Protein AF-A0A7S1PLW6-F1 (afdb_monomer_lite)

Sequence (209 aa):
DLAGDGAEATTEDPHEDSCMLGSAEATEVCLPEDAEERRARLRQAFVGKLAYYRTIGRTRGRQWSQVVIAQEPVGANVAGGELDPEELEAKPNGPRRHALRVAGVMQNRWRCEVHSWRGYCLVVCRAPPEETLDPEGEFKNTQAVRFPDFDKFDNVLEHTEPEFVEVPIMHLLPEKWHSDYERSCGRGEKGDQVRMNWSGAYAVDIPKV

Secondary structure (DSSP, 8-state):
-------------TTS-S-SS-HHHHHHHH--SSHHHHHHHHHHHHHHHHHHHHHTT--SS--GGGEEEEEEEE-SSSTTPPPPHHHHHH-TTS-EEEEEEETTEE-TT-EEEEEEETTEEEEEEE--TTT---TT-HHHHHHHHHS--HHHHHHHHSSPPPPEEEEEGGGGS-GGGHHHHHHHHTTSSS--EEEEE------------

Structure (mmCIF, N/CA/C/O backbone):
data_AF-A0A7S1PLW6-F1
#
_entry.id   AF-A0A7S1PLW6-F1
#
loop_
_atom_site.group_PDB
_atom_site.id
_atom_site.type_symbol
_atom_site.label_atom_id
_atom_site.label_alt_id
_atom_site.label_comp_id
_atom_site.label_asym_id
_atom_site.label_entity_id
_atom_site.label_seq_id
_atom_site.pdbx_PDB_ins_code
_atom_site.Cartn_x
_atom_site.Cartn_y
_atom_site.Cartn_z
_atom_site.occupancy
_atom_site.B_iso_or_equiv
_atom_site.auth_seq_id
_atom_site.auth_comp_id
_atom_site.auth_asym_id
_atom_site.auth_atom_id
_atom_site.pdbx_PDB_model_num
ATOM 1 N N . ASP A 1 1 ? 29.284 -35.831 0.051 1.00 41.12 1 ASP A N 1
ATOM 2 C CA . ASP A 1 1 ? 29.460 -34.452 0.534 1.00 41.12 1 ASP A CA 1
ATOM 3 C C . ASP A 1 1 ? 28.176 -33.666 0.379 1.00 41.12 1 ASP A C 1
ATOM 5 O O . ASP A 1 1 ? 27.855 -33.193 -0.702 1.00 41.12 1 ASP A O 1
ATOM 9 N N . LEU A 1 2 ? 27.390 -33.626 1.455 1.00 42.66 2 LEU A N 1
ATOM 10 C CA . LEU A 1 2 ? 26.210 -32.775 1.563 1.00 42.66 2 LEU A CA 1
ATOM 11 C C . LEU A 1 2 ? 26.717 -31.384 1.936 1.00 42.66 2 LEU A C 1
ATOM 13 O O . LEU A 1 2 ? 27.143 -31.164 3.069 1.00 42.66 2 LEU A O 1
ATOM 17 N N . ALA A 1 3 ? 26.757 -30.489 0.950 1.00 44.12 3 ALA A N 1
ATOM 18 C CA . ALA A 1 3 ? 27.030 -29.081 1.175 1.00 44.12 3 ALA A CA 1
ATOM 19 C C . ALA A 1 3 ? 25.985 -28.548 2.161 1.00 44.12 3 ALA A C 1
ATOM 21 O O . ALA A 1 3 ? 24.784 -28.633 1.908 1.00 44.12 3 ALA A O 1
ATOM 22 N N . GLY A 1 4 ? 26.461 -28.087 3.316 1.00 42.22 4 GLY A N 1
ATOM 23 C CA . GLY A 1 4 ? 25.621 -27.472 4.325 1.00 42.22 4 GLY A CA 1
ATOM 24 C C . GLY A 1 4 ? 24.979 -26.217 3.755 1.00 42.22 4 GLY A C 1
ATOM 25 O O . GLY A 1 4 ? 25.685 -25.330 3.276 1.00 42.22 4 GLY A O 1
ATOM 26 N N . ASP A 1 5 ? 23.653 -26.162 3.837 1.00 43.59 5 ASP A N 1
ATOM 27 C CA . ASP A 1 5 ? 22.896 -24.918 3.794 1.00 43.59 5 ASP A CA 1
ATOM 28 C C . ASP A 1 5 ? 23.440 -24.031 4.916 1.00 43.59 5 ASP A C 1
ATOM 30 O O . ASP A 1 5 ? 23.141 -24.208 6.102 1.00 43.59 5 ASP A O 1
ATOM 34 N N . GLY A 1 6 ? 24.339 -23.125 4.542 1.00 42.69 6 GLY A N 1
ATOM 35 C CA . GLY A 1 6 ? 24.786 -22.054 5.405 1.00 42.69 6 GLY A CA 1
ATOM 36 C C . GLY A 1 6 ? 23.588 -21.160 5.654 1.00 42.69 6 GLY A C 1
ATOM 37 O O . GLY A 1 6 ? 23.256 -20.330 4.814 1.00 42.69 6 GLY A O 1
ATOM 38 N N . ALA A 1 7 ? 22.931 -21.343 6.798 1.00 46.28 7 ALA A N 1
ATOM 39 C CA . ALA A 1 7 ? 22.034 -20.342 7.340 1.00 46.28 7 ALA A CA 1
ATOM 40 C C . ALA A 1 7 ? 22.856 -19.057 7.506 1.00 46.28 7 ALA A C 1
ATOM 42 O O . ALA A 1 7 ? 23.624 -18.923 8.462 1.00 46.28 7 ALA A O 1
ATOM 43 N N . GLU A 1 8 ? 22.759 -18.151 6.530 1.00 52.16 8 GLU A N 1
ATOM 44 C CA . GLU A 1 8 ? 23.244 -16.785 6.666 1.00 52.16 8 GLU A CA 1
ATOM 45 C C . GLU A 1 8 ? 22.589 -16.228 7.925 1.00 52.16 8 GLU A C 1
ATOM 47 O O . GLU A 1 8 ? 21.374 -16.034 7.985 1.00 52.16 8 GLU A O 1
ATOM 52 N N . ALA A 1 9 ? 23.396 -16.046 8.970 1.00 47.12 9 ALA A N 1
ATOM 53 C CA . ALA A 1 9 ? 22.965 -15.350 10.161 1.00 47.12 9 ALA A CA 1
ATOM 54 C C . ALA A 1 9 ? 22.464 -13.980 9.703 1.00 47.12 9 ALA A C 1
ATOM 56 O O . ALA A 1 9 ? 23.242 -13.165 9.206 1.00 47.12 9 ALA A O 1
ATOM 57 N N . THR A 1 10 ? 21.158 -13.753 9.823 1.00 54.44 10 THR A N 1
ATOM 58 C CA . THR A 1 10 ? 20.531 -12.456 9.598 1.00 54.44 10 THR A CA 1
ATOM 59 C C . THR A 1 10 ? 21.085 -11.503 10.645 1.00 54.44 10 THR A C 1
ATOM 61 O O . THR A 1 10 ? 20.540 -11.375 11.739 1.00 54.44 10 THR A O 1
ATOM 64 N N . THR A 1 11 ? 22.222 -10.880 10.349 1.00 57.47 11 THR A N 1
ATOM 65 C CA . THR A 1 11 ? 22.654 -9.668 11.032 1.00 57.47 11 THR A CA 1
ATOM 66 C C . THR A 1 11 ? 21.538 -8.658 10.837 1.00 57.47 11 THR A C 1
ATOM 68 O O . THR A 1 11 ? 21.348 -8.167 9.724 1.00 57.47 11 THR A O 1
ATOM 71 N N . GLU A 1 12 ? 20.762 -8.432 11.897 1.00 61.47 12 GLU A N 1
ATOM 72 C CA . GLU A 1 12 ? 19.776 -7.362 11.963 1.00 61.47 12 GLU A CA 1
ATOM 73 C C . GLU A 1 12 ? 20.473 -6.066 11.549 1.00 61.47 12 GLU A C 1
ATOM 75 O O . GLU A 1 12 ? 21.515 -5.702 12.102 1.00 61.47 12 GLU A O 1
ATOM 80 N N . ASP A 1 13 ? 19.946 -5.419 10.512 1.00 69.00 13 ASP A N 1
ATOM 81 C CA . ASP A 1 13 ? 20.442 -4.120 10.090 1.00 69.00 13 ASP A CA 1
ATOM 82 C C . ASP A 1 13 ? 20.168 -3.146 11.248 1.00 69.00 13 ASP A C 1
ATOM 84 O O . ASP A 1 13 ? 19.004 -2.951 11.606 1.00 69.00 13 ASP A O 1
ATOM 88 N N . PRO A 1 14 ? 21.195 -2.536 11.869 1.00 72.00 14 PRO A N 1
ATOM 89 C CA . PRO A 1 14 ? 21.004 -1.637 13.008 1.00 72.00 14 PRO A CA 1
ATOM 90 C C . PRO A 1 14 ? 20.168 -0.394 12.656 1.00 72.00 14 PRO A C 1
ATOM 92 O O . PRO A 1 14 ? 19.796 0.369 13.547 1.00 72.00 14 PRO A O 1
ATOM 95 N N . HIS A 1 15 ? 19.888 -0.175 11.369 1.00 77.38 15 HIS A N 1
ATOM 96 C CA . HIS A 1 15 ? 19.029 0.882 10.855 1.00 77.38 15 HIS A CA 1
ATOM 97 C C . HIS A 1 15 ? 17.628 0.398 10.452 1.00 77.38 15 HIS A C 1
ATOM 99 O O . HIS A 1 15 ? 16.887 1.165 9.838 1.00 77.38 15 HIS A O 1
ATOM 105 N N . GLU A 1 16 ? 17.240 -0.843 10.743 1.00 87.00 16 GLU A N 1
ATOM 106 C CA . GLU A 1 16 ? 15.876 -1.333 10.527 1.00 87.00 16 GLU A CA 1
ATOM 107 C C . GLU A 1 16 ? 15.028 -1.180 11.796 1.00 87.00 16 GLU A C 1
ATOM 109 O O . GLU A 1 16 ? 15.473 -1.447 12.912 1.00 87.00 16 GLU A O 1
ATOM 114 N N . ASP A 1 17 ? 13.790 -0.713 11.627 1.00 87.12 17 ASP A N 1
ATOM 115 C CA . ASP A 1 17 ? 12.856 -0.589 12.743 1.00 87.12 17 ASP A CA 1
ATOM 116 C C . ASP A 1 17 ? 12.441 -1.976 13.239 1.00 87.12 17 ASP A C 1
ATOM 118 O O . ASP A 1 17 ? 11.985 -2.818 12.466 1.00 87.12 17 ASP A O 1
ATOM 122 N N . SER A 1 18 ? 12.475 -2.179 14.555 1.00 86.75 18 SER A N 1
ATOM 123 C CA . SER A 1 18 ? 11.972 -3.407 15.185 1.00 86.75 18 SER A CA 1
ATOM 124 C C . SER A 1 18 ? 10.442 -3.526 15.160 1.00 86.75 18 SER A C 1
ATOM 126 O O . SER A 1 18 ? 9.894 -4.607 15.373 1.00 86.75 18 SER A O 1
ATOM 128 N N . CYS A 1 19 ? 9.738 -2.421 14.894 1.00 90.81 19 CYS A N 1
ATOM 129 C CA . CYS A 1 19 ? 8.283 -2.338 14.922 1.00 90.81 19 CYS A CA 1
ATOM 130 C C . CYS A 1 19 ? 7.719 -1.884 13.574 1.00 90.81 19 CYS A C 1
ATOM 132 O O . CYS A 1 19 ? 8.093 -0.842 13.043 1.00 90.81 19 CYS A O 1
ATOM 134 N N . MET A 1 20 ? 6.718 -2.618 13.080 1.00 92.75 20 MET A N 1
ATOM 135 C CA . MET A 1 20 ? 6.018 -2.273 11.839 1.00 92.75 20 MET A CA 1
ATOM 136 C C . MET A 1 20 ? 5.121 -1.041 11.963 1.00 92.75 20 MET A C 1
ATOM 138 O O . MET A 1 20 ? 4.867 -0.394 10.955 1.00 92.75 20 MET A O 1
ATOM 142 N N . LEU A 1 21 ? 4.578 -0.746 13.149 1.00 95.81 21 LEU A N 1
ATOM 143 C CA . LEU A 1 21 ? 3.640 0.359 13.379 1.00 95.81 21 LEU A CA 1
ATOM 144 C C . LEU A 1 21 ? 4.249 1.386 14.332 1.00 95.81 21 LEU A C 1
ATOM 146 O O . LEU A 1 21 ? 4.823 1.016 15.358 1.00 95.81 21 LEU A O 1
ATOM 150 N N . GLY A 1 22 ? 4.050 2.669 14.035 1.00 93.69 22 GLY A N 1
ATOM 151 C CA . GLY A 1 22 ? 4.240 3.730 15.024 1.00 93.69 22 GLY A CA 1
ATOM 152 C C . GLY A 1 22 ? 3.135 3.707 16.090 1.00 93.69 22 GLY A C 1
ATOM 153 O O . GLY A 1 22 ? 2.057 3.158 15.871 1.00 93.69 22 GLY A O 1
ATOM 154 N N . SER A 1 23 ? 3.361 4.338 17.244 1.00 93.94 23 SER A N 1
ATOM 155 C CA . SER A 1 23 ? 2.382 4.369 18.349 1.00 93.94 23 SER A CA 1
ATOM 156 C C . SER A 1 23 ? 1.049 5.031 17.966 1.00 93.94 23 SER A C 1
ATOM 158 O O . SER A 1 23 ? -0.022 4.517 18.295 1.00 93.94 23 SER A O 1
ATOM 160 N N . ALA A 1 24 ? 1.106 6.150 17.239 1.00 93.50 24 ALA A N 1
ATOM 161 C CA . ALA A 1 24 ? -0.082 6.843 16.742 1.00 93.50 24 ALA A CA 1
ATOM 162 C C . ALA A 1 24 ? -0.862 5.976 15.741 1.00 93.50 24 ALA A C 1
ATOM 164 O O . ALA A 1 24 ? -2.065 5.786 15.887 1.00 93.50 24 ALA A O 1
ATOM 165 N N . GLU A 1 25 ? -0.161 5.368 14.786 1.00 95.81 25 GLU A N 1
ATOM 166 C CA . GLU A 1 25 ? -0.767 4.481 13.791 1.00 95.81 25 GLU A CA 1
ATOM 167 C C . GLU A 1 25 ? -1.390 3.233 14.437 1.00 95.81 25 GLU A C 1
ATOM 169 O O . GLU A 1 25 ? -2.501 2.844 14.088 1.00 95.81 25 GLU A O 1
ATOM 174 N N . ALA A 1 26 ? -0.720 2.628 15.423 1.00 95.56 26 ALA A N 1
ATOM 175 C CA . ALA A 1 26 ? -1.269 1.502 16.175 1.00 95.56 26 ALA A CA 1
ATOM 176 C C . ALA A 1 26 ? -2.574 1.881 16.895 1.00 95.56 26 ALA A C 1
ATOM 178 O O . ALA A 1 26 ? -3.508 1.082 16.944 1.00 95.56 26 ALA A O 1
ATOM 179 N N . THR A 1 27 ? -2.662 3.112 17.406 1.00 95.94 27 THR A N 1
ATOM 180 C CA . THR A 1 27 ? -3.887 3.640 18.021 1.00 95.94 27 THR A CA 1
ATOM 181 C C . THR A 1 27 ? -5.004 3.784 16.984 1.00 95.94 27 THR A C 1
ATOM 183 O O . THR A 1 27 ? -6.121 3.340 17.232 1.00 95.94 27 THR A O 1
ATOM 186 N N . GLU A 1 28 ? -4.711 4.328 15.799 1.00 94.19 28 GLU A N 1
ATOM 187 C CA . GLU A 1 28 ? -5.687 4.482 14.705 1.00 94.19 28 GLU A CA 1
ATOM 188 C C . GLU A 1 28 ? -6.210 3.141 14.165 1.00 94.19 28 GLU A C 1
ATOM 190 O O . GLU A 1 28 ? -7.399 3.004 13.861 1.00 94.19 28 GLU A O 1
ATOM 195 N N . VAL A 1 29 ? -5.332 2.139 14.053 1.00 95.25 29 VAL A N 1
ATOM 196 C CA . VAL A 1 29 ? -5.698 0.777 13.633 1.00 95.25 29 VAL A CA 1
ATOM 197 C C . VAL A 1 29 ? -6.601 0.108 14.668 1.00 95.25 29 VAL A C 1
ATOM 199 O O . VAL A 1 29 ? -7.514 -0.628 14.297 1.00 95.25 29 VAL A O 1
ATOM 202 N N . CYS A 1 30 ? -6.367 0.373 15.954 1.00 96.06 30 CYS A N 1
ATOM 203 C CA . CYS A 1 30 ? -7.143 -0.186 17.058 1.00 96.06 30 CYS A CA 1
ATOM 204 C C . CYS A 1 30 ? -8.407 0.612 17.405 1.00 96.06 30 CYS A C 1
ATOM 206 O O . CYS A 1 30 ? -9.180 0.142 18.236 1.00 96.06 30 CYS A O 1
ATOM 208 N N . LEU A 1 31 ? -8.622 1.779 16.788 1.00 95.69 31 LEU A N 1
ATOM 209 C CA . LEU A 1 31 ? -9.758 2.660 17.066 1.00 95.69 31 LEU A CA 1
ATOM 210 C C . LEU A 1 31 ? -11.127 1.977 16.862 1.00 95.69 31 LEU A C 1
ATOM 212 O O . LEU A 1 31 ? -11.987 2.159 17.723 1.00 95.69 31 LEU A O 1
ATOM 216 N N . PRO A 1 32 ? -11.371 1.201 15.784 1.00 95.81 32 PRO A N 1
ATOM 217 C CA . PRO A 1 32 ? -12.666 0.554 15.596 1.00 95.81 32 PRO A CA 1
ATOM 218 C C . PRO A 1 32 ? -12.965 -0.490 16.670 1.00 95.81 32 PRO A C 1
ATOM 220 O O . PRO A 1 32 ? -12.106 -1.302 17.027 1.00 95.81 32 PRO A O 1
ATOM 223 N N .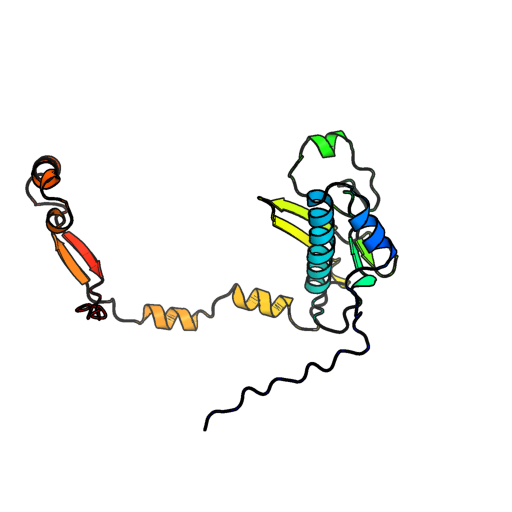 GLU A 1 33 ? -14.217 -0.539 17.124 1.00 96.12 33 GLU A N 1
ATOM 224 C CA . GLU A 1 33 ? -14.697 -1.583 18.037 1.00 96.12 33 GLU A CA 1
ATOM 225 C C . GLU A 1 33 ? -14.863 -2.936 17.331 1.00 96.12 33 GLU A C 1
ATOM 227 O O . GLU A 1 33 ? -14.634 -3.988 17.941 1.00 96.12 33 GLU A O 1
ATOM 232 N N . ASP A 1 34 ? -15.180 -2.924 16.034 1.00 97.44 34 ASP A N 1
ATOM 233 C CA . ASP A 1 34 ? -15.315 -4.137 15.236 1.00 97.44 34 ASP A CA 1
ATOM 234 C C . ASP A 1 34 ? -13.957 -4.801 14.952 1.00 97.44 34 ASP A C 1
ATOM 236 O O . ASP A 1 34 ? -12.979 -4.174 14.536 1.00 97.44 34 ASP A O 1
ATOM 240 N N . ALA A 1 35 ? -13.895 -6.114 15.173 1.00 96.31 35 ALA A N 1
ATOM 241 C CA . ALA A 1 35 ? -12.672 -6.886 14.998 1.00 96.31 35 ALA A CA 1
ATOM 242 C C . ALA A 1 35 ? -12.286 -7.053 13.523 1.00 96.31 35 ALA A C 1
ATOM 244 O O . ALA A 1 35 ? -11.090 -7.084 13.218 1.00 96.31 35 ALA A O 1
ATOM 245 N N . GLU A 1 36 ? -13.260 -7.163 12.617 1.00 93.75 36 GLU A N 1
ATOM 246 C CA . GLU A 1 36 ? -12.980 -7.281 11.185 1.00 93.75 36 GLU A CA 1
ATOM 247 C C . GLU A 1 36 ? -12.475 -5.962 10.604 1.00 93.75 36 GLU A C 1
ATOM 249 O O . GLU A 1 36 ? -11.498 -5.966 9.849 1.00 93.75 36 GLU A O 1
ATOM 254 N N . GLU A 1 37 ? -13.043 -4.831 11.023 1.00 93.38 37 GLU A N 1
ATOM 255 C CA . GLU A 1 37 ? -12.543 -3.513 10.638 1.00 93.38 37 GLU A CA 1
ATOM 256 C C . GLU A 1 37 ? -11.104 -3.283 11.127 1.00 93.38 37 GLU A C 1
ATOM 258 O O . GLU A 1 37 ? -10.240 -2.902 10.332 1.00 93.38 37 GLU A O 1
ATOM 263 N N . ARG A 1 38 ? -10.783 -3.617 12.389 1.00 95.62 38 ARG A N 1
ATOM 264 C CA . ARG A 1 38 ? -9.392 -3.556 12.889 1.00 95.62 38 ARG A CA 1
ATOM 265 C C . ARG A 1 38 ? -8.440 -4.411 12.053 1.00 95.62 38 ARG A C 1
ATOM 267 O O . ARG A 1 38 ? -7.343 -3.972 11.708 1.00 95.62 38 ARG A O 1
ATOM 274 N N . ARG A 1 39 ? -8.851 -5.634 11.693 1.00 94.69 39 ARG A N 1
ATOM 275 C CA . ARG A 1 39 ? -8.059 -6.523 10.821 1.00 94.69 39 ARG A CA 1
ATOM 276 C C . ARG A 1 39 ? -7.874 -5.924 9.432 1.00 94.69 39 ARG A C 1
ATOM 278 O O . ARG A 1 39 ? -6.789 -6.042 8.866 1.00 94.69 39 ARG A O 1
ATOM 285 N N . ALA A 1 40 ? -8.903 -5.294 8.870 1.00 92.38 40 ALA A N 1
ATOM 286 C CA . ALA A 1 40 ? -8.816 -4.619 7.581 1.00 92.38 40 ALA A CA 1
ATOM 287 C C . ALA A 1 40 ? -7.811 -3.458 7.621 1.00 92.38 40 ALA A C 1
ATOM 289 O O . ALA A 1 40 ? -6.910 -3.430 6.781 1.00 92.38 40 ALA A O 1
ATOM 290 N N . ARG A 1 41 ? -7.883 -2.591 8.640 1.00 95.00 41 ARG A N 1
ATOM 291 C CA . ARG A 1 41 ? -6.939 -1.477 8.843 1.00 95.00 41 ARG A CA 1
ATOM 292 C C . ARG A 1 41 ? -5.498 -1.957 9.024 1.00 95.00 41 ARG A C 1
ATOM 294 O O . ARG A 1 41 ? -4.575 -1.426 8.407 1.00 95.00 41 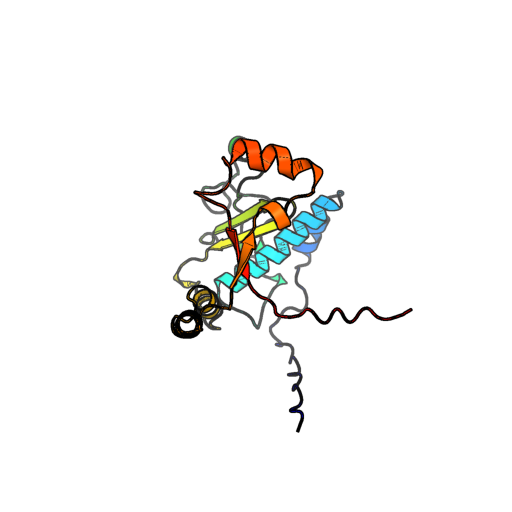ARG A O 1
ATOM 301 N N . LEU A 1 42 ? -5.300 -3.023 9.803 1.00 95.69 42 LEU A N 1
ATOM 302 C CA . LEU A 1 42 ? -3.982 -3.631 9.996 1.00 95.69 42 LEU A CA 1
ATOM 303 C C . LEU A 1 42 ? -3.407 -4.181 8.681 1.00 95.69 42 LEU A C 1
ATOM 305 O O . LEU A 1 42 ? -2.245 -3.932 8.356 1.00 95.69 42 LEU A O 1
ATOM 309 N N . ARG A 1 43 ? -4.225 -4.900 7.897 1.00 95.44 43 ARG A N 1
ATOM 310 C CA . ARG A 1 43 ? -3.824 -5.406 6.574 1.00 95.44 43 ARG A CA 1
ATOM 311 C C . ARG A 1 43 ? -3.446 -4.262 5.638 1.00 95.44 43 ARG A C 1
ATOM 313 O O . ARG A 1 43 ? -2.400 -4.344 5.001 1.00 95.44 43 ARG A O 1
ATOM 320 N N . GLN A 1 44 ? -4.247 -3.200 5.587 1.00 95.62 44 GLN A N 1
ATOM 321 C CA . GLN A 1 44 ? -3.956 -2.019 4.775 1.00 95.62 44 GLN A CA 1
ATOM 322 C C . GLN A 1 44 ? -2.623 -1.374 5.164 1.00 95.62 44 GLN A C 1
ATOM 324 O O . GLN A 1 44 ? -1.805 -1.106 4.284 1.00 95.62 44 GLN A O 1
ATOM 329 N N . ALA A 1 45 ? -2.364 -1.191 6.463 1.00 96.62 45 ALA A N 1
ATOM 330 C CA . ALA A 1 45 ? -1.105 -0.633 6.952 1.00 96.62 45 ALA A CA 1
ATOM 331 C C . ALA A 1 45 ? 0.104 -1.479 6.515 1.00 96.62 45 ALA A C 1
ATOM 333 O O . ALA A 1 45 ? 1.081 -0.954 5.978 1.00 96.62 45 ALA A O 1
ATOM 334 N N . PHE A 1 46 ? 0.037 -2.801 6.691 1.00 96.25 46 PHE A N 1
ATOM 335 C CA . PHE A 1 46 ? 1.148 -3.699 6.359 1.00 96.25 46 PHE A CA 1
ATOM 336 C C . PHE A 1 46 ? 1.374 -3.822 4.854 1.00 96.25 46 PHE A C 1
ATOM 338 O O . PHE A 1 46 ? 2.493 -3.628 4.376 1.00 96.25 46 PHE A O 1
ATOM 345 N N . VAL A 1 47 ? 0.317 -4.114 4.093 1.00 96.25 47 VAL A N 1
ATOM 346 C CA . VAL A 1 47 ? 0.411 -4.263 2.634 1.00 96.25 47 VAL A CA 1
ATOM 347 C C . VAL A 1 47 ? 0.837 -2.944 1.998 1.00 96.25 47 VAL A C 1
ATOM 349 O O . VAL A 1 47 ? 1.645 -2.940 1.072 1.00 96.25 47 VAL A O 1
ATOM 352 N N . GLY A 1 48 ? 0.364 -1.822 2.529 1.00 96.44 48 GLY A N 1
ATOM 353 C CA . GLY A 1 48 ? 0.751 -0.507 2.061 1.00 96.44 48 GLY A CA 1
ATOM 354 C C . GLY A 1 48 ? 2.234 -0.187 2.272 1.00 96.44 48 GLY A C 1
ATOM 355 O O . GLY A 1 48 ? 2.887 0.302 1.350 1.00 96.44 48 GLY A O 1
ATOM 356 N N . LYS A 1 49 ? 2.801 -0.517 3.439 1.00 96.69 49 LYS A N 1
ATOM 357 C CA . LYS A 1 49 ? 4.246 -0.372 3.701 1.00 96.69 49 LYS A CA 1
ATOM 358 C C . LYS A 1 49 ? 5.087 -1.232 2.775 1.00 96.69 49 LYS A C 1
ATOM 360 O O . LYS A 1 49 ? 6.077 -0.762 2.219 1.00 96.69 49 LYS A O 1
ATOM 365 N N . LEU A 1 50 ? 4.665 -2.478 2.570 1.00 94.94 50 LEU A N 1
ATOM 366 C CA . LEU A 1 50 ? 5.313 -3.368 1.613 1.00 94.94 50 LEU A CA 1
ATOM 367 C C . LEU A 1 50 ? 5.269 -2.774 0.203 1.00 94.94 50 LEU A C 1
ATOM 369 O O . LEU A 1 50 ? 6.296 -2.721 -0.464 1.00 94.94 50 LEU A O 1
ATOM 373 N N . ALA A 1 51 ? 4.112 -2.275 -0.236 1.00 94.62 51 ALA A N 1
ATOM 374 C CA . ALA A 1 51 ? 3.973 -1.633 -1.537 1.00 94.62 51 ALA A CA 1
ATOM 375 C C . ALA A 1 51 ? 4.882 -0.401 -1.672 1.00 94.62 51 ALA A C 1
ATOM 377 O O . ALA A 1 51 ? 5.522 -0.239 -2.708 1.00 94.62 51 ALA A O 1
ATOM 378 N N . TYR A 1 52 ? 5.000 0.431 -0.631 1.00 94.94 52 TYR A N 1
ATOM 379 C CA . TYR A 1 52 ? 5.930 1.564 -0.607 1.00 94.94 52 TYR A CA 1
ATOM 380 C C . TYR A 1 52 ? 7.386 1.122 -0.820 1.00 94.94 52 TYR A C 1
ATOM 382 O O . TYR A 1 52 ? 8.023 1.583 -1.765 1.00 94.94 52 TYR A O 1
ATOM 390 N N . TYR A 1 53 ? 7.898 0.198 -0.001 1.00 93.12 53 TYR A N 1
ATOM 391 C CA . TYR A 1 53 ? 9.301 -0.224 -0.083 1.00 93.12 53 TYR A CA 1
ATOM 392 C C . TYR A 1 53 ? 9.637 -0.940 -1.389 1.00 93.12 53 TYR A C 1
ATOM 394 O O . TYR A 1 53 ? 10.697 -0.692 -1.959 1.00 93.12 53 TYR A O 1
ATOM 402 N N . ARG A 1 54 ? 8.696 -1.736 -1.909 1.00 90.31 54 ARG A N 1
ATOM 403 C CA . ARG A 1 54 ? 8.801 -2.335 -3.246 1.00 90.31 54 ARG A CA 1
ATOM 404 C C . ARG A 1 54 ? 8.892 -1.293 -4.349 1.00 90.31 54 ARG A C 1
ATOM 406 O O . ARG A 1 54 ? 9.591 -1.490 -5.335 1.00 90.31 54 ARG A O 1
ATOM 413 N N . THR A 1 55 ? 8.178 -0.181 -4.192 1.00 90.25 55 THR A N 1
ATOM 414 C CA . THR A 1 55 ? 8.176 0.895 -5.191 1.00 90.25 55 THR A CA 1
ATOM 415 C C . THR A 1 55 ? 9.536 1.591 -5.272 1.00 90.25 55 THR A C 1
ATOM 417 O O . THR A 1 55 ? 9.945 1.975 -6.361 1.00 90.25 55 THR A O 1
ATOM 420 N N . ILE A 1 56 ? 10.256 1.717 -4.153 1.00 90.25 56 ILE A N 1
ATOM 421 C CA . ILE A 1 56 ? 11.603 2.322 -4.096 1.00 90.25 56 ILE A CA 1
ATOM 422 C C . ILE A 1 56 ? 12.731 1.280 -4.106 1.00 90.25 56 ILE A C 1
ATOM 424 O O . ILE A 1 56 ? 13.858 1.600 -3.731 1.00 90.25 56 ILE A O 1
ATOM 428 N N . GLY A 1 57 ? 12.410 0.024 -4.442 1.00 86.19 57 GLY A N 1
ATOM 429 C CA . GLY A 1 57 ? 13.368 -1.078 -4.545 1.00 86.19 57 GLY A CA 1
ATOM 430 C C . GLY A 1 57 ? 14.270 -1.245 -3.320 1.00 86.19 57 GLY A C 1
ATOM 431 O O . GLY A 1 57 ? 15.467 -1.479 -3.484 1.00 86.19 57 GLY A O 1
ATOM 432 N N . ARG A 1 58 ? 13.730 -1.063 -2.104 1.00 86.25 58 ARG A N 1
ATOM 433 C CA . ARG A 1 58 ? 14.492 -1.151 -0.846 1.00 86.25 58 ARG A CA 1
ATOM 434 C C . ARG A 1 58 ? 14.053 -2.360 -0.025 1.00 86.25 58 ARG A C 1
ATOM 436 O O . ARG A 1 58 ? 12.933 -2.414 0.495 1.00 86.25 58 ARG A O 1
ATOM 443 N N . THR A 1 59 ? 14.965 -3.307 0.163 1.00 84.19 59 THR A N 1
ATOM 444 C CA . THR A 1 59 ? 14.731 -4.540 0.917 1.00 84.19 59 THR A CA 1
ATOM 445 C C . THR A 1 59 ? 15.366 -4.574 2.301 1.00 84.19 59 THR A C 1
ATOM 447 O O . THR A 1 59 ? 14.903 -5.356 3.130 1.00 84.19 59 THR A O 1
ATOM 450 N N . ARG A 1 60 ? 16.330 -3.687 2.585 1.00 85.94 60 ARG A N 1
ATOM 451 C CA . ARG A 1 60 ? 17.031 -3.579 3.882 1.00 85.94 60 ARG A CA 1
ATOM 452 C C . ARG A 1 60 ? 16.925 -2.176 4.491 1.00 85.94 60 ARG A C 1
ATOM 454 O O . ARG A 1 60 ? 16.487 -1.239 3.819 1.00 85.94 60 ARG A O 1
ATOM 461 N N . GLY A 1 61 ? 17.292 -2.030 5.769 1.00 86.56 61 GLY A N 1
ATOM 462 C CA . GLY A 1 61 ? 17.310 -0.739 6.473 1.00 86.56 61 GLY A CA 1
ATOM 463 C C . GLY A 1 61 ? 15.948 -0.041 6.479 1.00 86.56 61 GLY A C 1
ATOM 464 O O . GLY A 1 61 ? 15.835 1.163 6.216 1.00 86.56 61 GLY A O 1
ATOM 465 N N . ARG A 1 62 ? 14.875 -0.821 6.651 1.00 91.56 62 ARG A N 1
ATOM 466 C CA . ARG A 1 62 ? 13.502 -0.331 6.513 1.00 91.56 62 ARG A CA 1
ATOM 467 C C . ARG A 1 62 ? 13.035 0.337 7.805 1.00 91.56 62 ARG A C 1
ATOM 469 O O . ARG A 1 62 ? 12.914 -0.269 8.860 1.00 91.56 62 ARG A O 1
ATOM 476 N N . GLN A 1 63 ? 12.719 1.616 7.695 1.00 94.38 63 GLN A N 1
ATOM 477 C CA . GLN A 1 63 ? 12.126 2.428 8.756 1.00 94.38 63 GLN A CA 1
ATOM 478 C C . GLN A 1 63 ? 10.597 2.264 8.763 1.00 94.38 63 GLN A C 1
ATOM 480 O O . GLN A 1 63 ? 9.853 3.183 8.408 1.00 94.38 63 GLN A O 1
ATOM 485 N N . TRP A 1 64 ? 10.131 1.049 9.067 1.00 95.00 64 TRP A N 1
ATOM 486 C CA . TRP A 1 64 ? 8.732 0.643 8.920 1.00 95.00 64 TRP A CA 1
ATOM 487 C C . TRP A 1 64 ? 7.742 1.574 9.616 1.00 95.00 64 TRP A C 1
ATOM 489 O O . TRP A 1 64 ? 6.713 1.918 9.033 1.00 95.00 64 TRP A O 1
ATOM 499 N N . SER A 1 65 ? 8.065 2.012 10.833 1.00 95.06 65 SER A N 1
ATOM 500 C CA . SER A 1 65 ? 7.198 2.863 11.651 1.00 95.06 65 SER A CA 1
ATOM 501 C C . SER A 1 65 ? 7.057 4.285 11.098 1.00 95.06 65 SER A C 1
ATOM 503 O O . SER A 1 65 ? 6.108 4.993 11.436 1.00 95.06 65 SER A O 1
ATOM 505 N N . GLN A 1 66 ? 7.978 4.703 10.225 1.00 95.94 66 GLN A N 1
ATOM 506 C CA . GLN A 1 66 ? 7.985 6.033 9.619 1.00 95.94 66 GLN A CA 1
ATOM 507 C C . GLN A 1 66 ? 7.066 6.129 8.399 1.00 95.94 66 GLN A C 1
ATOM 509 O O . GLN A 1 66 ? 6.707 7.236 8.001 1.00 95.94 66 GLN A O 1
ATOM 514 N N . VAL A 1 67 ? 6.699 5.005 7.783 1.00 96.81 67 VAL A N 1
ATOM 515 C CA . VAL A 1 67 ? 5.865 4.965 6.576 1.00 96.81 67 VAL A CA 1
ATOM 516 C C . VAL A 1 67 ? 4.423 4.716 6.987 1.00 96.81 67 VAL A C 1
ATOM 518 O O . VAL A 1 67 ? 4.106 3.645 7.475 1.00 96.81 67 VAL A O 1
ATOM 521 N N . VAL A 1 68 ? 3.525 5.669 6.762 1.00 96.88 68 VAL A N 1
ATOM 522 C CA . VAL A 1 68 ? 2.116 5.554 7.162 1.00 96.88 68 VAL A CA 1
ATOM 523 C C . VAL A 1 68 ? 1.221 5.811 5.962 1.00 96.88 68 VAL A C 1
ATOM 525 O O . VAL A 1 68 ? 1.313 6.856 5.317 1.00 96.88 68 VAL A O 1
ATOM 528 N N . ILE A 1 69 ? 0.323 4.870 5.679 1.00 95.00 69 ILE A N 1
ATOM 529 C CA . ILE A 1 69 ? -0.770 5.066 4.723 1.00 95.00 69 ILE A CA 1
ATOM 530 C C . ILE A 1 69 ? -2.039 5.313 5.524 1.00 95.00 69 ILE A C 1
ATOM 532 O O . ILE A 1 69 ? -2.411 4.500 6.367 1.00 95.00 69 ILE A O 1
ATOM 536 N N . ALA A 1 70 ? -2.677 6.454 5.271 1.00 93.38 70 ALA A N 1
ATOM 537 C CA . ALA A 1 70 ? -3.883 6.862 5.974 1.00 93.38 70 ALA A CA 1
ATOM 538 C C . ALA A 1 70 ? -4.984 5.804 5.823 1.00 93.38 70 ALA A C 1
ATOM 540 O O . ALA A 1 70 ? -5.182 5.261 4.733 1.00 93.38 70 ALA A O 1
ATOM 541 N N . GLN A 1 71 ? -5.704 5.523 6.911 1.00 92.44 71 GLN A N 1
ATOM 542 C CA . GLN A 1 71 ? -6.801 4.551 6.893 1.00 92.44 71 GLN A CA 1
ATOM 543 C C . GLN A 1 71 ? -7.976 5.057 6.058 1.00 92.44 71 GLN A C 1
ATOM 545 O O . GLN A 1 71 ? -8.541 4.300 5.275 1.00 92.44 71 GLN A O 1
ATOM 550 N N . GLU A 1 72 ? -8.260 6.355 6.147 1.00 90.38 72 GLU A N 1
ATOM 551 C CA . GLU A 1 72 ? -9.345 6.984 5.407 1.00 90.38 72 GLU A CA 1
ATOM 552 C C . GLU A 1 72 ? -8.934 7.330 3.967 1.00 90.38 72 GLU A C 1
ATOM 554 O O . GLU A 1 72 ? -7.799 7.776 3.728 1.00 90.38 72 GLU A O 1
ATOM 559 N N . PRO A 1 73 ? -9.840 7.125 2.997 1.00 89.94 73 PRO A N 1
ATOM 560 C CA . PRO A 1 73 ? -9.606 7.510 1.619 1.00 89.94 73 PRO A CA 1
ATOM 561 C C . PRO A 1 73 ? -9.602 9.035 1.459 1.00 89.94 73 PRO A C 1
ATOM 563 O O . PRO A 1 73 ? -10.256 9.772 2.193 1.00 89.94 73 PRO A O 1
ATOM 566 N N . VAL A 1 74 ? -8.878 9.508 0.451 1.00 87.88 74 VAL A N 1
ATOM 567 C CA . VAL A 1 74 ? -8.841 10.912 0.028 1.00 87.88 74 VAL A CA 1
ATOM 568 C C . VAL A 1 74 ? 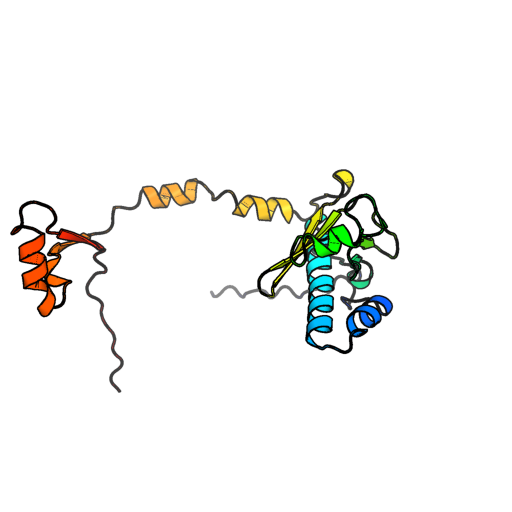-9.422 11.048 -1.374 1.00 87.88 74 VAL A C 1
ATOM 570 O O . VAL A 1 74 ? -9.437 10.081 -2.144 1.00 87.88 74 VAL A O 1
ATOM 573 N N . GLY A 1 75 ? -9.877 12.253 -1.716 1.00 81.75 75 GLY A N 1
ATOM 574 C CA . GLY A 1 75 ? -10.393 12.562 -3.046 1.00 81.75 75 GLY A CA 1
ATOM 575 C C . GLY A 1 75 ? -9.392 12.222 -4.155 1.00 81.75 75 GLY A C 1
ATOM 576 O O . GLY A 1 75 ? -8.167 12.245 -3.968 1.00 81.75 75 GLY A O 1
ATOM 577 N N . ALA A 1 76 ? -9.904 11.911 -5.348 1.00 70.25 76 ALA A N 1
ATOM 578 C CA . ALA A 1 76 ? -9.055 11.589 -6.498 1.00 70.25 76 ALA A CA 1
ATOM 579 C C . ALA A 1 76 ? -8.102 12.745 -6.879 1.00 70.25 76 ALA A C 1
ATOM 581 O O . ALA A 1 76 ? -6.989 12.507 -7.369 1.00 70.25 76 ALA A O 1
ATOM 582 N N . ASN A 1 77 ? -8.515 13.986 -6.604 1.00 66.12 77 ASN A N 1
ATOM 583 C CA . ASN A 1 77 ? -7.811 15.207 -6.972 1.00 66.12 77 ASN A CA 1
ATOM 584 C C . ASN A 1 77 ? -6.945 15.739 -5.814 1.00 66.12 77 ASN A C 1
ATOM 586 O O . ASN A 1 77 ? -7.457 16.248 -4.827 1.00 66.12 77 ASN A O 1
ATOM 590 N N . VAL A 1 78 ? -5.619 15.692 -6.010 1.00 55.84 78 VAL A N 1
ATOM 591 C CA . VAL A 1 78 ? -4.552 16.285 -5.164 1.00 55.84 78 VAL A CA 1
ATOM 592 C C . VAL A 1 78 ? -4.465 15.746 -3.717 1.00 55.84 78 VAL A C 1
ATOM 594 O O . VAL A 1 78 ? -5.377 15.134 -3.174 1.00 55.84 78 VAL A O 1
ATOM 597 N N . ALA A 1 79 ? -3.288 15.880 -3.106 1.00 54.22 79 ALA A N 1
ATOM 598 C CA . ALA A 1 79 ? -3.012 15.397 -1.757 1.00 54.22 79 ALA A CA 1
ATOM 599 C C . ALA A 1 79 ? -3.796 16.184 -0.699 1.00 54.22 79 ALA A C 1
ATOM 601 O O . ALA A 1 79 ? -3.732 17.410 -0.668 1.00 54.22 79 ALA A O 1
ATOM 602 N N . GLY A 1 80 ? -4.529 15.463 0.152 1.00 59.38 80 GLY A N 1
ATOM 603 C CA . GLY A 1 80 ? -5.441 16.065 1.127 1.00 59.38 80 GLY A CA 1
ATOM 604 C C . GLY A 1 80 ? -6.767 16.541 0.529 1.00 59.38 80 GLY A C 1
ATOM 605 O O . GLY A 1 80 ? -7.480 17.276 1.200 1.00 59.38 80 GLY A O 1
ATOM 606 N N . GLY A 1 81 ? -7.093 16.149 -0.710 1.00 64.56 81 GLY A N 1
ATOM 607 C CA . GLY A 1 81 ? -8.399 16.427 -1.296 1.00 64.56 81 GLY A CA 1
ATOM 608 C C . GLY A 1 81 ? -9.514 15.810 -0.455 1.00 64.56 81 GLY A C 1
ATOM 609 O O . GLY A 1 81 ? -9.450 14.626 -0.110 1.00 64.56 81 GLY A O 1
ATOM 610 N N . GLU A 1 82 ? -10.520 16.617 -0.128 1.00 70.19 82 GLU A N 1
ATOM 611 C CA . GLU A 1 82 ? -11.755 16.123 0.470 1.00 70.19 82 GLU A CA 1
ATOM 612 C C . GLU A 1 82 ? -12.384 15.114 -0.492 1.00 70.19 82 GLU A C 1
ATOM 614 O O . GLU A 1 82 ? -12.478 15.350 -1.700 1.00 70.19 82 GLU A O 1
ATOM 619 N N . LEU A 1 83 ? -12.730 13.943 0.036 1.00 77.38 83 LEU A N 1
ATOM 620 C CA . LEU A 1 83 ? -13.449 12.948 -0.736 1.00 77.38 83 LEU A CA 1
ATOM 621 C C . LEU A 1 83 ? -14.903 13.397 -0.835 1.00 77.38 83 LEU A C 1
ATOM 623 O O . LEU A 1 83 ? -15.574 13.541 0.186 1.00 77.38 83 LEU A O 1
ATOM 627 N N . ASP A 1 84 ? -15.376 13.601 -2.059 1.00 79.88 84 ASP A N 1
ATOM 628 C CA . ASP A 1 84 ? -16.786 13.875 -2.304 1.00 79.88 84 ASP A CA 1
ATOM 629 C C . ASP A 1 84 ? -17.619 12.657 -1.849 1.00 79.88 84 ASP A C 1
ATOM 631 O O . ASP A 1 84 ? -17.322 11.531 -2.277 1.00 79.88 84 ASP A O 1
ATOM 635 N N . PRO A 1 85 ? -18.638 12.830 -0.986 1.00 79.81 85 PRO A N 1
ATOM 636 C CA . PRO A 1 85 ? -19.543 11.749 -0.606 1.00 79.81 85 PRO A CA 1
ATOM 637 C C . PRO A 1 85 ? -20.140 11.013 -1.813 1.00 79.81 85 PRO A C 1
ATOM 639 O O . PRO A 1 85 ? -20.249 9.787 -1.784 1.00 79.81 85 PRO A O 1
ATOM 642 N N . GLU A 1 86 ? -20.435 11.721 -2.909 1.00 81.44 86 GLU A N 1
ATOM 643 C CA . GLU A 1 86 ? -20.927 11.095 -4.142 1.00 81.44 86 GLU A CA 1
ATOM 644 C C . GLU A 1 86 ? -19.871 10.166 -4.766 1.00 81.44 86 GLU A C 1
ATOM 646 O O . GLU A 1 86 ? -20.189 9.089 -5.280 1.00 81.44 86 GLU A O 1
ATOM 651 N N . GLU A 1 87 ? -18.585 10.524 -4.672 1.00 77.12 87 GLU A N 1
ATOM 652 C CA . GLU A 1 87 ? -17.486 9.672 -5.128 1.00 77.12 87 GLU A CA 1
ATOM 653 C C . GLU A 1 87 ? -17.356 8.415 -4.256 1.00 77.12 87 GLU A C 1
ATOM 655 O O . GLU A 1 87 ? -17.047 7.336 -4.785 1.00 77.12 87 GLU A O 1
ATOM 660 N N . LEU A 1 88 ? -17.599 8.525 -2.942 1.00 77.00 88 LEU A N 1
ATOM 661 C CA . LEU A 1 88 ? -17.615 7.396 -2.006 1.00 77.00 88 LEU A CA 1
ATOM 662 C C . LEU A 1 88 ? -18.745 6.410 -2.354 1.00 77.00 88 LEU A C 1
ATOM 664 O O . LEU A 1 88 ? -18.499 5.205 -2.468 1.00 77.00 88 LEU A O 1
ATOM 668 N N . GLU A 1 89 ? -19.948 6.918 -2.605 1.00 79.56 89 GLU A N 1
ATOM 669 C CA . GLU A 1 89 ? -21.116 6.098 -2.938 1.00 79.56 89 GLU A CA 1
ATOM 670 C C . GLU A 1 89 ? -21.021 5.462 -4.330 1.00 79.56 89 GLU A C 1
ATOM 672 O O . GLU A 1 89 ? -21.418 4.312 -4.514 1.00 79.56 89 GLU A O 1
ATOM 677 N N . ALA A 1 90 ? -20.425 6.148 -5.310 1.00 79.38 90 ALA A N 1
ATOM 678 C CA . ALA A 1 90 ? -20.333 5.648 -6.682 1.00 79.38 90 ALA A CA 1
ATOM 679 C C . ALA A 1 90 ? -19.463 4.384 -6.837 1.00 79.38 90 ALA A C 1
ATOM 681 O O . ALA A 1 90 ? -19.591 3.653 -7.824 1.00 79.38 90 ALA A O 1
ATOM 682 N N . LYS A 1 91 ? -18.535 4.121 -5.906 1.00 75.94 91 LYS A N 1
ATOM 683 C CA . LYS A 1 91 ? -17.584 2.994 -5.990 1.00 75.94 91 LYS A CA 1
ATOM 684 C C . LYS A 1 91 ? -17.348 2.338 -4.618 1.00 75.94 91 LYS A C 1
ATOM 686 O O . LYS A 1 91 ? -16.215 2.341 -4.131 1.00 75.94 91 LYS A O 1
ATOM 691 N N . PRO A 1 92 ? -18.360 1.710 -4.002 1.00 73.50 92 PRO A N 1
ATOM 692 C CA . PRO A 1 92 ? -18.260 1.202 -2.630 1.00 73.50 92 PRO A CA 1
ATOM 693 C C . PRO A 1 92 ? -17.116 0.191 -2.442 1.00 73.50 92 PRO A C 1
ATOM 695 O O . PRO A 1 92 ? -16.495 0.150 -1.390 1.00 73.50 92 PRO A O 1
ATOM 698 N N . ASN A 1 93 ? -16.780 -0.563 -3.497 1.00 75.00 93 ASN A N 1
ATOM 699 C CA . ASN A 1 93 ? -15.681 -1.537 -3.512 1.00 75.00 93 ASN A CA 1
ATOM 700 C C . ASN A 1 93 ? -14.596 -1.210 -4.555 1.00 75.00 93 ASN A C 1
ATOM 702 O O . ASN A 1 93 ? -13.816 -2.080 -4.942 1.00 75.00 93 ASN A O 1
ATOM 706 N N . GLY A 1 94 ? -14.595 0.009 -5.098 1.00 81.00 94 GLY A N 1
ATOM 707 C CA . GLY A 1 94 ? -13.611 0.403 -6.103 1.00 81.00 94 GLY A CA 1
ATOM 708 C C . GLY A 1 94 ? -12.254 0.759 -5.490 1.00 81.00 94 GLY A C 1
ATOM 709 O O . GLY A 1 94 ? -12.151 0.924 -4.276 1.00 81.00 94 GLY A O 1
ATOM 710 N N . PRO A 1 95 ? -11.212 0.917 -6.324 1.00 86.81 95 PRO A N 1
ATOM 711 C CA . PRO A 1 95 ? -9.946 1.489 -5.881 1.00 86.81 95 PRO A CA 1
ATOM 712 C C . PRO A 1 95 ? -10.153 2.855 -5.242 1.00 86.81 95 PRO A C 1
ATOM 714 O O . PRO A 1 95 ? -10.793 3.726 -5.841 1.00 86.81 95 PRO A O 1
ATOM 717 N N . ARG A 1 96 ? -9.558 3.053 -4.067 1.00 89.38 96 ARG A N 1
ATOM 718 C CA . ARG A 1 96 ? -9.566 4.331 -3.357 1.00 89.38 96 ARG A CA 1
ATOM 719 C C . ARG A 1 96 ? -8.164 4.845 -3.153 1.00 89.38 96 ARG A C 1
ATOM 721 O O . ARG A 1 96 ? -7.249 4.070 -2.901 1.00 89.38 96 ARG A O 1
ATOM 728 N N . ARG A 1 97 ? -7.987 6.158 -3.281 1.00 90.00 97 ARG A N 1
ATOM 729 C CA . ARG A 1 97 ? -6.704 6.795 -3.011 1.00 90.00 97 ARG A CA 1
ATOM 730 C C . ARG A 1 97 ? -6.559 7.003 -1.510 1.00 90.00 97 ARG A C 1
ATOM 732 O O . ARG A 1 97 ? -7.505 7.434 -0.869 1.00 90.00 97 ARG A O 1
ATOM 739 N N . HIS A 1 98 ? -5.373 6.750 -0.974 1.00 92.69 98 HIS A N 1
ATOM 740 C CA . HIS A 1 98 ? -5.032 7.019 0.421 1.00 92.69 98 HIS A CA 1
ATOM 741 C C . HIS A 1 98 ? -3.792 7.912 0.493 1.00 92.69 98 HIS A C 1
ATOM 743 O O . HIS A 1 98 ? -2.906 7.846 -0.366 1.00 92.69 98 HIS A O 1
ATOM 749 N N . ALA A 1 99 ? -3.737 8.778 1.506 1.00 92.94 99 ALA A N 1
ATOM 750 C CA . ALA A 1 99 ? -2.586 9.645 1.724 1.00 92.94 99 ALA A CA 1
ATOM 751 C C . ALA A 1 99 ? -1.395 8.841 2.260 1.00 92.94 99 ALA A C 1
ATOM 753 O O . ALA A 1 99 ? -1.555 8.004 3.146 1.00 92.94 99 ALA A O 1
ATOM 754 N N . LEU A 1 100 ? -0.198 9.135 1.754 1.00 94.44 100 LEU A N 1
ATOM 755 C CA . LEU A 1 100 ? 1.058 8.575 2.244 1.00 94.44 100 LEU A CA 1
ATOM 756 C C . LEU A 1 100 ? 1.804 9.626 3.069 1.00 94.44 100 LEU A C 1
ATOM 758 O O . LEU A 1 100 ? 1.948 10.774 2.639 1.00 94.44 100 LEU A O 1
ATOM 762 N N . ARG A 1 101 ? 2.311 9.225 4.233 1.00 95.56 101 ARG A N 1
ATOM 763 C CA . ARG A 1 101 ? 3.251 9.996 5.046 1.00 95.56 101 ARG A CA 1
ATOM 764 C C . ARG A 1 101 ? 4.528 9.191 5.241 1.00 95.56 101 ARG A C 1
ATOM 766 O O . ARG A 1 101 ? 4.466 7.992 5.487 1.00 95.56 101 ARG A O 1
ATOM 773 N N . VAL A 1 102 ? 5.671 9.855 5.149 1.00 95.19 102 VAL A N 1
ATOM 774 C CA . VAL A 1 102 ? 6.984 9.266 5.434 1.00 95.19 102 VAL A CA 1
ATOM 775 C C . VAL A 1 102 ? 7.689 10.178 6.422 1.00 95.19 102 VAL A C 1
ATOM 777 O O . VAL A 1 102 ? 7.816 11.374 6.165 1.00 95.19 102 VAL A O 1
ATOM 780 N N . ALA A 1 103 ? 8.079 9.632 7.571 1.00 94.50 103 ALA A N 1
ATOM 781 C CA . ALA A 1 103 ? 8.618 10.378 8.707 1.00 94.50 103 ALA A CA 1
ATOM 782 C C . ALA A 1 103 ? 7.738 11.579 9.109 1.00 94.50 103 ALA A C 1
ATOM 784 O O . ALA A 1 103 ? 8.213 12.685 9.355 1.00 94.50 103 ALA A O 1
ATOM 785 N N . GLY A 1 104 ? 6.416 11.377 9.093 1.00 92.31 104 GLY A N 1
ATOM 786 C CA . GLY A 1 104 ? 5.422 12.415 9.384 1.00 92.31 104 GLY A CA 1
ATOM 787 C C . GLY A 1 104 ? 5.166 13.420 8.251 1.00 92.31 104 GLY A C 1
ATOM 788 O O . GLY A 1 104 ? 4.192 14.168 8.327 1.00 92.31 104 GLY A O 1
ATOM 789 N N . VAL A 1 105 ? 5.962 13.416 7.177 1.00 93.88 105 VAL A N 1
ATOM 790 C CA . VAL A 1 105 ? 5.819 14.335 6.038 1.00 93.88 105 VAL A CA 1
ATOM 791 C C . VAL A 1 105 ? 4.896 13.745 4.981 1.00 93.88 105 VAL A C 1
ATOM 793 O O . VAL A 1 105 ? 5.081 12.608 4.545 1.00 93.88 105 VAL A O 1
ATOM 796 N N . MET A 1 106 ? 3.907 14.524 4.539 1.00 92.62 106 MET A N 1
ATOM 797 C CA . MET A 1 106 ? 2.966 14.093 3.506 1.00 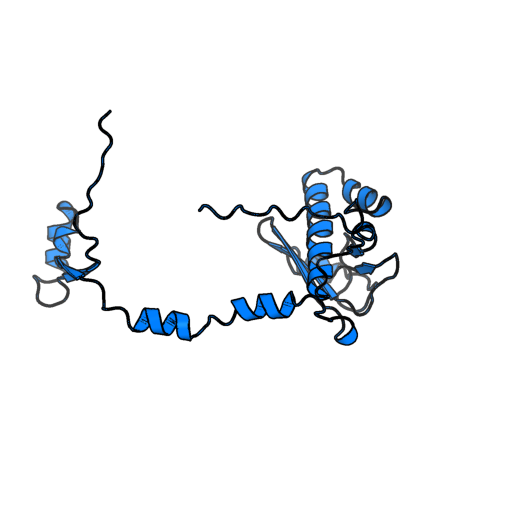92.62 106 MET A CA 1
ATOM 798 C C . MET A 1 106 ? 3.619 14.038 2.121 1.00 92.62 106 MET A C 1
ATOM 800 O O . MET A 1 106 ? 4.235 15.000 1.664 1.00 92.62 106 MET A O 1
ATOM 804 N N . GLN A 1 107 ? 3.436 12.912 1.436 1.00 92.94 107 GLN A N 1
ATOM 805 C CA . GLN A 1 107 ? 4.020 12.633 0.130 1.00 92.94 107 GLN A CA 1
ATOM 806 C C . GLN A 1 107 ? 3.025 12.949 -0.992 1.00 92.94 107 GLN A C 1
ATOM 808 O O . GLN A 1 107 ? 2.325 12.081 -1.509 1.00 92.94 107 GLN A O 1
ATOM 813 N N . ASN A 1 108 ? 2.945 14.223 -1.381 1.00 88.44 108 ASN A N 1
ATOM 814 C CA . ASN A 1 108 ? 1.868 14.713 -2.254 1.00 88.44 108 ASN A CA 1
ATOM 815 C C . ASN A 1 108 ? 1.911 14.173 -3.692 1.00 88.44 108 ASN A C 1
ATOM 817 O O . ASN A 1 108 ? 0.886 14.094 -4.374 1.00 88.44 108 ASN A O 1
ATOM 821 N N . ARG A 1 109 ? 3.112 13.830 -4.161 1.00 89.56 109 ARG A N 1
ATOM 822 C CA . ARG A 1 109 ? 3.360 13.323 -5.518 1.00 89.56 109 ARG A CA 1
ATOM 823 C C . ARG A 1 109 ? 3.196 11.814 -5.624 1.00 89.56 109 ARG A C 1
ATOM 825 O O . ARG A 1 109 ? 3.125 11.287 -6.730 1.00 89.56 109 ARG A O 1
ATOM 832 N N . TRP A 1 110 ? 3.101 11.144 -4.482 1.00 91.88 110 TRP A N 1
ATOM 833 C CA . TRP A 1 110 ? 2.816 9.729 -4.421 1.00 91.88 110 TRP A CA 1
ATOM 834 C C . TRP A 1 110 ? 1.330 9.462 -4.631 1.00 91.88 110 TRP A C 1
ATOM 836 O O . TRP A 1 110 ? 0.439 10.227 -4.232 1.00 91.88 110 TRP A O 1
ATOM 846 N N . ARG A 1 111 ? 1.057 8.329 -5.270 1.0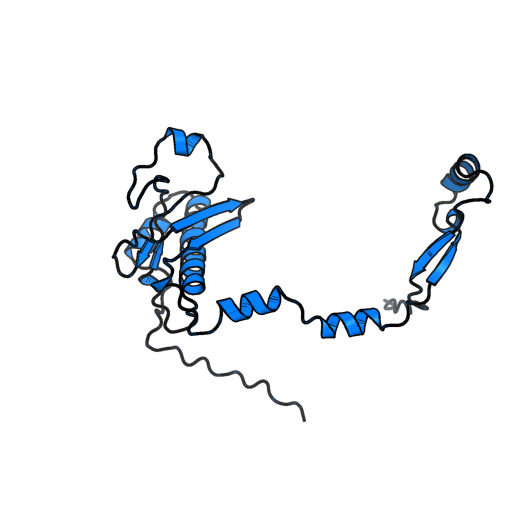0 92.12 111 ARG A N 1
ATOM 847 C CA . ARG A 1 111 ? -0.296 7.820 -5.457 1.00 92.12 111 ARG A CA 1
ATOM 848 C C . ARG A 1 111 ? -0.372 6.412 -4.892 1.00 92.12 111 ARG A C 1
ATOM 850 O O . ARG A 1 111 ? 0.198 5.494 -5.471 1.00 92.12 111 ARG A O 1
ATOM 857 N N . CYS A 1 112 ? -1.082 6.271 -3.779 1.00 93.81 112 CYS A N 1
ATOM 858 C CA . CYS A 1 112 ? -1.352 4.990 -3.140 1.00 93.81 112 CYS A CA 1
ATOM 859 C C . CYS A 1 112 ? -2.831 4.660 -3.322 1.00 93.81 112 CYS A C 1
ATOM 861 O O . CYS A 1 112 ? -3.686 5.421 -2.873 1.00 93.81 112 CYS A O 1
ATOM 863 N N . GLU A 1 113 ? -3.124 3.560 -4.006 1.00 93.75 113 GLU A N 1
ATOM 864 C CA . GLU A 1 113 ? -4.480 3.064 -4.227 1.00 93.75 113 GLU A CA 1
ATOM 865 C C . GLU A 1 113 ? -4.690 1.775 -3.442 1.00 93.75 113 GLU A C 1
ATOM 867 O O . GLU A 1 113 ? -3.916 0.830 -3.581 1.00 93.75 113 GLU A O 1
ATOM 872 N N . VAL A 1 114 ? -5.731 1.739 -2.620 1.00 93.75 114 VAL A N 1
ATOM 873 C CA . VAL A 1 114 ? -6.140 0.562 -1.860 1.00 93.75 114 VAL A CA 1
ATOM 874 C C . VAL A 1 114 ? -7.356 -0.041 -2.546 1.00 93.75 114 VAL A C 1
ATOM 876 O O . VAL A 1 114 ? -8.316 0.654 -2.883 1.00 93.75 114 VAL A O 1
ATOM 879 N N . HIS A 1 115 ? -7.305 -1.349 -2.768 1.00 93.38 115 HIS A N 1
ATOM 880 C CA . HIS A 1 115 ? -8.391 -2.130 -3.331 1.00 93.38 115 HIS A CA 1
ATOM 881 C C . HIS A 1 115 ? -8.801 -3.202 -2.329 1.00 93.38 115 HIS A C 1
ATOM 883 O O . HIS A 1 115 ? -7.959 -3.906 -1.764 1.00 93.38 115 HIS A O 1
ATOM 889 N N . SER A 1 116 ? -10.109 -3.366 -2.173 1.00 89.81 116 SER A N 1
ATOM 890 C CA . SER A 1 116 ? -10.698 -4.499 -1.472 1.00 89.81 116 SER A CA 1
ATOM 891 C C . SER A 1 116 ? -11.251 -5.474 -2.503 1.00 89.81 116 SER A C 1
ATOM 893 O O . SER A 1 116 ? -12.108 -5.116 -3.311 1.00 89.81 116 SER A O 1
ATOM 895 N N . TRP A 1 117 ? -10.750 -6.707 -2.515 1.00 86.50 117 TRP A N 1
ATOM 896 C CA . TRP A 1 117 ? -11.212 -7.736 -3.443 1.00 86.50 117 TRP A CA 1
ATOM 897 C C . TRP A 1 117 ? -11.363 -9.069 -2.725 1.00 86.50 117 TRP A C 1
ATOM 899 O O . TRP A 1 117 ? -10.376 -9.660 -2.310 1.00 86.50 117 TRP A O 1
ATOM 909 N N . ARG A 1 118 ? -12.600 -9.564 -2.581 1.00 87.38 118 ARG A N 1
ATOM 910 C CA . ARG A 1 118 ? -12.904 -10.879 -1.973 1.00 87.38 118 ARG A CA 1
ATOM 911 C C . ARG A 1 118 ? -12.217 -11.117 -0.613 1.00 87.38 118 ARG A C 1
ATOM 913 O O . ARG A 1 118 ? -11.739 -12.212 -0.344 1.00 87.38 118 ARG A O 1
ATOM 920 N N . GLY A 1 119 ? -12.142 -10.087 0.232 1.00 84.06 119 GLY A N 1
ATOM 921 C CA . GLY A 1 119 ? -11.475 -10.151 1.542 1.00 84.06 119 GLY A CA 1
ATOM 922 C C . GLY A 1 119 ? -9.953 -9.961 1.504 1.00 84.06 119 GLY A C 1
ATOM 923 O O . GLY A 1 119 ? -9.327 -9.853 2.559 1.00 84.06 119 GLY A O 1
ATOM 924 N N . TYR A 1 120 ? -9.355 -9.862 0.316 1.00 87.81 120 TYR A N 1
ATOM 925 C CA . TYR A 1 120 ? -7.962 -9.473 0.131 1.00 87.81 120 TYR A CA 1
ATOM 926 C C . TYR A 1 120 ? -7.824 -7.950 0.072 1.00 87.81 120 TYR A C 1
ATOM 928 O O . TYR A 1 120 ? -8.656 -7.256 -0.516 1.00 87.81 120 TYR A O 1
ATOM 936 N N . CYS A 1 121 ? -6.737 -7.448 0.658 1.00 92.38 121 CYS A N 1
ATOM 937 C CA . CYS A 1 121 ? -6.314 -6.057 0.557 1.00 92.38 121 CYS A CA 1
ATOM 938 C C . CYS A 1 121 ? -5.154 -5.977 -0.436 1.00 92.38 121 CYS A C 1
ATOM 940 O O . CYS A 1 121 ? -4.132 -6.641 -0.252 1.00 92.38 121 CYS A O 1
ATOM 942 N N . LEU A 1 122 ? -5.322 -5.185 -1.491 1.00 94.50 122 LEU A N 1
ATOM 943 C CA . LEU A 1 122 ? -4.284 -4.917 -2.481 1.00 94.50 122 LEU A CA 1
ATOM 944 C C . LEU A 1 122 ? -3.937 -3.437 -2.394 1.00 94.50 122 LEU A C 1
ATOM 946 O O . LEU A 1 122 ? -4.835 -2.598 -2.413 1.00 94.50 122 LEU A O 1
ATOM 950 N N . VAL A 1 123 ? -2.649 -3.116 -2.325 1.00 95.31 123 VAL A N 1
ATOM 951 C CA . VAL A 1 123 ? -2.190 -1.726 -2.330 1.00 95.31 123 VAL A CA 1
ATOM 952 C C . VAL A 1 123 ? -1.239 -1.515 -3.494 1.00 95.31 123 VAL A C 1
ATOM 954 O O . VAL A 1 123 ? -0.277 -2.263 -3.668 1.00 95.31 123 VAL A O 1
ATOM 957 N N . VAL A 1 124 ? -1.521 -0.493 -4.294 1.00 94.31 124 VAL A N 1
ATOM 958 C CA . VAL A 1 124 ? -0.704 -0.072 -5.428 1.00 94.31 124 VAL A CA 1
ATOM 959 C C . VAL A 1 124 ? -0.115 1.290 -5.103 1.00 94.31 124 VAL A C 1
ATOM 961 O O . VAL A 1 124 ? -0.830 2.289 -5.073 1.00 94.31 124 VAL A O 1
ATOM 964 N N . CYS A 1 125 ? 1.195 1.334 -4.882 1.00 93.50 125 CYS A N 1
ATOM 965 C CA . CYS A 1 125 ? 1.935 2.577 -4.707 1.00 93.50 125 CYS A CA 1
ATOM 966 C C . CYS A 1 125 ? 2.612 2.965 -6.024 1.00 93.50 125 CYS A C 1
ATOM 968 O O . CYS A 1 125 ? 3.167 2.125 -6.729 1.00 93.50 125 CYS A O 1
ATOM 970 N N . ARG A 1 126 ? 2.548 4.250 -6.374 1.00 91.94 126 ARG A N 1
ATOM 971 C CA . ARG A 1 126 ? 3.264 4.839 -7.507 1.00 91.94 126 ARG A CA 1
ATOM 972 C C . ARG A 1 126 ? 4.035 6.050 -7.004 1.00 91.94 126 ARG A C 1
ATOM 974 O O . ARG A 1 126 ? 3.423 7.032 -6.573 1.00 91.94 126 ARG A O 1
ATOM 981 N N . ALA A 1 127 ? 5.355 5.941 -7.047 1.00 91.44 127 ALA A N 1
ATOM 982 C CA . ALA A 1 127 ? 6.278 7.011 -6.712 1.00 91.44 127 ALA A CA 1
ATOM 983 C C . ALA A 1 127 ? 6.479 7.953 -7.910 1.00 91.44 127 ALA A C 1
ATOM 985 O O . ALA A 1 127 ? 6.228 7.566 -9.059 1.00 91.44 127 ALA A O 1
ATOM 986 N N . PRO A 1 128 ? 6.930 9.194 -7.674 1.00 89.75 128 PRO A N 1
ATOM 987 C CA . PRO A 1 128 ? 7.452 10.028 -8.744 1.00 89.75 128 PRO A CA 1
ATOM 988 C C . PRO A 1 128 ? 8.731 9.397 -9.353 1.00 89.75 128 PRO A C 1
ATOM 990 O O . PRO A 1 128 ? 9.458 8.684 -8.651 1.00 89.75 128 PRO A O 1
ATOM 993 N N . PRO A 1 129 ? 9.021 9.624 -10.650 1.00 85.88 129 PRO A N 1
ATOM 994 C CA . PRO A 1 129 ? 10.128 8.961 -11.352 1.00 85.88 129 PRO A CA 1
ATOM 995 C C . PRO A 1 129 ? 11.498 9.095 -10.675 1.00 85.88 129 PRO A C 1
ATOM 997 O O . PRO A 1 129 ? 12.278 8.152 -10.682 1.00 85.88 129 PRO A O 1
ATOM 1000 N N . GLU A 1 130 ? 11.782 10.240 -10.061 1.00 85.50 130 GLU A N 1
ATOM 1001 C CA . GLU A 1 130 ? 13.043 10.516 -9.361 1.00 85.50 130 GLU A CA 1
ATOM 1002 C C . GLU A 1 130 ? 13.254 9.709 -8.070 1.00 85.50 130 GLU A C 1
ATOM 1004 O O . GLU A 1 130 ? 14.393 9.530 -7.648 1.00 85.50 130 GLU A O 1
ATOM 1009 N N . GLU A 1 131 ? 12.179 9.223 -7.445 1.00 84.06 131 GLU A N 1
ATOM 1010 C CA . GLU A 1 131 ? 12.233 8.423 -6.213 1.00 84.06 131 GLU A CA 1
ATOM 1011 C C . GLU A 1 131 ? 12.149 6.922 -6.503 1.00 84.06 131 GLU A C 1
ATOM 1013 O O . GLU A 1 131 ? 12.473 6.105 -5.643 1.00 84.06 131 GLU A O 1
ATOM 1018 N N . THR A 1 132 ? 11.751 6.549 -7.725 1.00 77.88 132 THR A N 1
ATOM 1019 C CA . THR A 1 132 ? 11.674 5.155 -8.185 1.00 77.88 132 THR A CA 1
ATOM 1020 C C . THR A 1 132 ? 13.074 4.664 -8.558 1.00 77.88 132 THR A C 1
ATOM 1022 O O . THR A 1 132 ? 13.394 4.397 -9.716 1.00 77.88 132 THR A O 1
ATOM 1025 N N . LEU A 1 133 ? 13.951 4.618 -7.563 1.00 68.69 133 LEU A N 1
ATOM 1026 C CA . LEU A 1 133 ? 15.285 4.058 -7.682 1.00 68.69 133 LEU A CA 1
ATOM 1027 C C . LEU A 1 133 ? 15.166 2.555 -7.405 1.00 68.69 133 LEU A C 1
ATOM 1029 O O . LEU A 1 133 ? 14.467 2.161 -6.482 1.00 68.69 133 LEU A O 1
ATOM 1033 N N . ASP A 1 134 ? 15.833 1.714 -8.194 1.00 72.00 134 ASP A N 1
ATOM 1034 C CA . ASP A 1 134 ? 15.897 0.259 -7.970 1.00 72.00 134 ASP A CA 1
ATOM 1035 C C . ASP A 1 134 ? 17.307 -0.131 -7.489 1.00 72.00 134 ASP A C 1
ATOM 1037 O O . ASP A 1 134 ? 18.035 -0.820 -8.212 1.00 72.00 134 ASP A O 1
ATOM 1041 N N . PRO A 1 135 ? 17.768 0.390 -6.330 1.00 75.44 135 PRO A N 1
ATOM 1042 C CA . PRO A 1 135 ? 19.145 0.206 -5.882 1.00 75.44 135 PRO A CA 1
ATOM 1043 C C . PRO A 1 135 ? 19.462 -1.261 -5.591 1.00 75.44 135 PRO A C 1
ATOM 1045 O O . PRO A 1 135 ? 20.595 -1.688 -5.798 1.00 75.44 135 PRO A O 1
ATOM 1048 N N . GLU A 1 136 ? 18.471 -2.033 -5.143 1.00 75.69 136 GLU A N 1
ATOM 1049 C CA . GLU A 1 136 ? 18.640 -3.440 -4.768 1.00 75.69 136 GLU A CA 1
ATOM 1050 C C . GLU A 1 136 ? 18.116 -4.413 -5.840 1.00 75.69 136 GLU A C 1
ATOM 1052 O O . GLU A 1 136 ? 18.141 -5.627 -5.652 1.00 75.69 136 GLU A O 1
ATOM 1057 N N . GLY A 1 137 ? 17.681 -3.895 -6.995 1.00 69.06 137 GLY A N 1
ATOM 1058 C CA . GLY A 1 137 ? 17.307 -4.701 -8.157 1.00 69.06 137 GLY A CA 1
ATOM 1059 C C . GLY A 1 137 ? 15.964 -5.430 -8.045 1.00 69.06 137 GLY A C 1
ATOM 1060 O O . GLY A 1 137 ? 15.677 -6.280 -8.886 1.00 69.06 137 GLY A O 1
ATOM 1061 N N . GLU A 1 138 ? 15.137 -5.145 -7.036 1.00 70.38 138 GLU A N 1
ATOM 1062 C CA . GLU A 1 138 ? 13.840 -5.800 -6.827 1.00 70.38 138 GLU A CA 1
ATOM 1063 C C . GLU A 1 138 ? 12.918 -5.642 -8.047 1.00 70.38 138 GLU A C 1
ATOM 1065 O O . GLU A 1 138 ? 12.282 -6.609 -8.488 1.00 70.38 138 GLU A O 1
ATOM 1070 N N . PHE A 1 139 ? 12.883 -4.452 -8.652 1.00 68.50 139 PHE A N 1
ATOM 1071 C CA . PHE A 1 139 ? 12.057 -4.205 -9.832 1.00 68.50 139 PHE A CA 1
ATOM 1072 C C . PHE A 1 139 ? 12.574 -4.976 -11.052 1.00 68.50 139 PHE A C 1
ATOM 1074 O O . PHE A 1 139 ? 11.794 -5.662 -11.722 1.00 68.50 139 PHE A O 1
ATOM 1081 N N . LYS A 1 140 ? 13.886 -4.926 -11.317 1.00 68.50 140 LYS A N 1
ATOM 1082 C CA . LYS A 1 140 ? 14.521 -5.703 -12.397 1.00 68.50 140 LYS A CA 1
ATOM 1083 C C . LYS A 1 140 ? 14.312 -7.208 -12.227 1.00 68.50 140 LYS A C 1
ATOM 1085 O O . LYS A 1 140 ? 13.945 -7.877 -13.191 1.00 68.50 140 LYS A O 1
ATOM 1090 N N . ASN A 1 141 ? 14.465 -7.727 -11.011 1.00 69.94 141 ASN A N 1
ATOM 1091 C CA . ASN A 1 141 ? 14.260 -9.141 -10.701 1.00 69.94 141 ASN A CA 1
ATOM 1092 C C . ASN A 1 141 ? 12.809 -9.563 -10.960 1.00 69.94 141 ASN A C 1
ATOM 1094 O O . ASN A 1 141 ? 12.559 -10.598 -11.573 1.00 69.94 141 ASN A O 1
ATOM 1098 N N . THR A 1 142 ? 11.841 -8.732 -10.568 1.00 65.75 142 THR A N 1
ATOM 1099 C CA . THR A 1 142 ? 10.417 -9.009 -10.809 1.00 65.75 142 THR A CA 1
ATOM 1100 C C . THR A 1 142 ? 10.076 -8.983 -12.306 1.00 65.75 142 THR A C 1
ATOM 1102 O O . THR A 1 142 ? 9.271 -9.790 -12.771 1.00 65.75 142 THR A O 1
ATOM 1105 N N . GLN A 1 143 ? 10.702 -8.098 -13.093 1.00 63.72 143 GLN A N 1
ATOM 1106 C CA . GLN A 1 143 ? 10.542 -8.095 -14.552 1.00 63.72 143 GLN A CA 1
ATOM 1107 C C . GLN A 1 143 ? 11.195 -9.299 -15.234 1.00 63.72 143 GLN A C 1
ATOM 1109 O O . GLN A 1 143 ? 10.627 -9.808 -16.198 1.00 63.72 143 GLN A O 1
ATOM 1114 N N . ALA A 1 144 ? 12.333 -9.782 -14.733 1.00 63.16 144 ALA A N 1
ATOM 1115 C CA . ALA A 1 144 ? 12.999 -10.965 -15.276 1.00 63.16 144 ALA A CA 1
ATOM 1116 C C . ALA A 1 144 ? 12.103 -12.215 -15.208 1.00 63.16 144 ALA A C 1
ATOM 1118 O O . ALA A 1 144 ? 12.108 -13.024 -16.124 1.00 63.16 144 ALA A O 1
ATOM 1119 N N . VAL A 1 145 ? 11.250 -12.337 -14.185 1.00 62.06 145 VAL A N 1
ATOM 1120 C CA . VAL A 1 145 ? 10.263 -13.433 -14.094 1.00 62.06 145 VAL A CA 1
ATOM 1121 C C . VAL A 1 145 ? 9.174 -13.326 -15.171 1.00 62.06 145 VAL A C 1
ATOM 1123 O O . VAL A 1 145 ? 8.625 -14.337 -15.605 1.00 62.06 145 VAL A O 1
ATOM 1126 N N . ARG A 1 146 ? 8.843 -12.107 -15.619 1.00 56.38 146 ARG A N 1
ATOM 1127 C CA . ARG A 1 146 ? 7.801 -11.870 -16.631 1.00 56.38 146 ARG A CA 1
ATOM 1128 C C . ARG A 1 146 ? 8.241 -12.284 -18.034 1.00 56.38 146 ARG A C 1
ATOM 1130 O O . ARG A 1 146 ? 7.383 -12.610 -18.852 1.00 56.38 146 ARG A O 1
ATOM 1137 N N . PHE A 1 147 ? 9.541 -12.249 -18.306 1.00 57.38 147 PHE A N 1
ATOM 1138 C CA . PHE A 1 147 ? 10.124 -12.705 -19.560 1.00 57.38 147 PHE A CA 1
ATOM 1139 C C . PHE A 1 147 ? 10.808 -14.046 -19.314 1.00 57.38 147 PHE A C 1
ATOM 1141 O O . PHE A 1 147 ? 11.987 -14.064 -18.968 1.00 57.38 147 PHE A O 1
ATOM 1148 N N . PRO A 1 148 ? 10.076 -15.169 -19.430 1.00 59.19 148 PRO A N 1
ATOM 1149 C CA . PRO A 1 148 ? 10.711 -16.470 -19.384 1.00 59.19 148 PRO A CA 1
ATOM 1150 C C . PRO A 1 148 ? 11.868 -16.526 -20.382 1.00 59.19 148 PRO A C 1
ATOM 1152 O O . PRO A 1 148 ? 11.737 -16.066 -21.515 1.00 59.19 148 PRO A O 1
ATOM 1155 N N . ASP A 1 149 ? 12.984 -17.093 -19.938 1.00 61.22 149 ASP A N 1
ATOM 1156 C CA . ASP A 1 149 ? 14.156 -17.349 -20.770 1.00 61.22 149 ASP A CA 1
ATOM 1157 C C . ASP A 1 149 ? 13.720 -18.224 -21.954 1.00 61.22 149 ASP A C 1
ATOM 1159 O O . ASP A 1 149 ? 13.357 -19.387 -21.750 1.00 61.22 149 ASP A O 1
ATOM 1163 N N . PHE A 1 150 ? 13.659 -17.660 -23.165 1.00 58.06 150 PHE A N 1
ATOM 1164 C CA . PHE A 1 150 ? 13.132 -18.356 -24.348 1.00 58.06 150 PHE A CA 1
ATOM 1165 C C . PHE A 1 150 ? 13.875 -19.678 -24.596 1.00 58.06 150 PHE A C 1
ATOM 1167 O O . PHE A 1 150 ? 13.238 -20.693 -24.870 1.00 58.06 150 PHE A O 1
ATOM 1174 N N . ASP A 1 151 ? 15.178 -19.707 -24.312 1.00 58.84 151 ASP A N 1
ATOM 1175 C CA . ASP A 1 151 ? 16.042 -20.888 -24.404 1.00 58.84 151 ASP A CA 1
ATOM 1176 C C . ASP A 1 151 ? 15.575 -22.060 -23.511 1.00 58.84 151 ASP A C 1
ATOM 1178 O O . ASP A 1 151 ? 15.803 -23.234 -23.814 1.00 58.84 151 ASP A O 1
ATOM 1182 N N . LYS A 1 152 ? 14.879 -21.786 -22.395 1.00 59.34 152 LYS A N 1
ATOM 1183 C CA . LYS A 1 152 ? 14.289 -22.843 -21.551 1.00 59.34 152 LYS A CA 1
ATOM 1184 C C . LYS A 1 152 ? 13.035 -23.454 -22.168 1.00 59.34 152 LYS A C 1
ATOM 1186 O O . LYS A 1 152 ? 12.739 -24.609 -21.878 1.00 59.34 152 LYS A O 1
ATOM 1191 N N . PHE A 1 153 ? 12.303 -22.700 -22.985 1.00 57.56 153 PHE A N 1
ATOM 1192 C CA . PHE A 1 153 ? 11.112 -23.183 -23.684 1.00 57.56 153 PHE A CA 1
ATOM 1193 C C . PHE A 1 153 ? 11.465 -23.865 -25.005 1.00 57.56 153 PHE A C 1
ATOM 1195 O O . PHE A 1 153 ? 10.781 -24.817 -25.370 1.00 57.56 153 PHE A O 1
ATOM 1202 N N . ASP A 1 154 ? 12.562 -23.476 -25.656 1.00 57.28 154 ASP A N 1
ATOM 1203 C CA . ASP A 1 154 ? 13.081 -24.181 -26.834 1.00 57.28 154 ASP A CA 1
ATOM 1204 C C . ASP A 1 154 ? 13.448 -25.635 -26.501 1.00 57.28 154 ASP A C 1
ATOM 1206 O O . ASP A 1 154 ? 13.030 -26.548 -27.209 1.00 57.28 154 ASP A O 1
ATOM 1210 N N . ASN A 1 155 ? 14.059 -25.886 -25.336 1.00 59.00 155 ASN A N 1
ATOM 1211 C CA . ASN A 1 155 ? 14.268 -27.254 -24.836 1.00 59.00 155 ASN A CA 1
ATOM 1212 C C . ASN A 1 155 ? 12.953 -28.049 -24.672 1.00 59.00 155 ASN A C 1
ATOM 1214 O O . ASN A 1 155 ? 12.948 -29.264 -24.837 1.00 59.00 155 ASN A O 1
ATOM 1218 N N . VAL A 1 156 ? 11.831 -27.384 -24.358 1.00 59.72 156 VAL A N 1
ATOM 1219 C CA . VAL A 1 156 ? 10.500 -28.018 -24.251 1.00 59.72 156 VAL A CA 1
ATOM 1220 C C . VAL A 1 156 ? 9.912 -28.344 -25.623 1.00 59.72 156 VAL A C 1
ATOM 1222 O O . VAL A 1 156 ? 9.226 -29.353 -25.768 1.00 59.72 156 VAL A O 1
ATOM 1225 N N . LEU A 1 157 ? 10.203 -27.522 -26.629 1.00 59.41 157 LEU A N 1
ATOM 1226 C CA . LEU A 1 157 ? 9.756 -27.718 -28.009 1.00 59.41 157 LEU A CA 1
ATOM 1227 C C . LEU A 1 157 ? 10.574 -28.782 -28.756 1.00 59.41 157 LEU A C 1
ATOM 1229 O O . LEU A 1 157 ? 10.068 -29.373 -29.707 1.00 59.41 157 LEU A O 1
ATOM 1233 N N . GLU A 1 158 ? 11.806 -29.047 -28.319 1.00 65.69 158 GLU A N 1
ATOM 1234 C CA . GLU A 1 158 ? 12.657 -30.121 -28.846 1.00 65.69 158 GLU A CA 1
ATOM 1235 C C . GLU A 1 158 ? 12.371 -31.498 -28.223 1.00 65.69 158 GLU A C 1
ATOM 1237 O O . GLU A 1 158 ? 12.872 -32.514 -28.713 1.00 65.69 158 GLU A O 1
ATOM 1242 N N . HIS A 1 159 ? 11.556 -31.575 -27.164 1.00 58.75 159 HIS A N 1
ATOM 1243 C CA . HIS A 1 159 ? 11.158 -32.860 -26.596 1.00 58.75 159 HIS A CA 1
ATOM 1244 C C . HIS A 1 159 ? 10.286 -33.649 -27.580 1.00 58.75 159 HIS A C 1
ATOM 1246 O O . HIS A 1 159 ? 9.305 -33.147 -28.128 1.00 58.75 159 HIS A O 1
ATOM 1252 N N . THR A 1 160 ? 10.628 -34.925 -27.766 1.00 61.19 160 THR A N 1
ATOM 1253 C CA . THR A 1 160 ? 9.827 -35.873 -28.539 1.00 61.19 160 THR A CA 1
ATOM 1254 C C . THR A 1 160 ? 8.404 -35.914 -27.986 1.00 61.19 160 THR A C 1
ATOM 1256 O O . THR A 1 160 ? 8.214 -36.076 -26.778 1.00 61.19 160 THR A O 1
ATOM 1259 N N . GLU A 1 161 ? 7.416 -35.765 -28.870 1.00 59.31 161 GLU A N 1
ATOM 1260 C CA . GLU A 1 161 ? 5.997 -35.864 -28.531 1.00 59.31 161 GLU A CA 1
ATOM 1261 C C . GLU A 1 161 ? 5.749 -37.161 -27.721 1.00 59.31 161 GLU A C 1
ATOM 1263 O O . GLU A 1 161 ? 6.201 -38.230 -28.149 1.00 59.31 161 GLU A O 1
ATOM 1268 N N . PRO A 1 162 ? 5.121 -37.090 -26.526 1.00 63.41 162 PRO A N 1
ATOM 1269 C CA . PRO A 1 162 ? 4.935 -38.260 -25.673 1.00 63.41 162 PRO A CA 1
ATOM 1270 C C . PRO A 1 162 ? 4.105 -39.329 -26.386 1.00 63.41 162 PRO A C 1
ATOM 1272 O O . PRO A 1 162 ? 3.272 -39.023 -27.235 1.00 63.41 162 PRO A O 1
ATOM 1275 N N . GLU A 1 163 ? 4.312 -40.597 -26.032 1.00 67.00 163 GLU A N 1
ATOM 1276 C CA . GLU A 1 163 ? 3.533 -41.687 -26.616 1.00 67.00 163 GLU A CA 1
ATOM 1277 C C . GLU A 1 163 ? 2.038 -41.498 -26.312 1.00 67.00 163 GLU A C 1
ATOM 1279 O O . GLU A 1 163 ? 1.636 -41.225 -25.178 1.00 67.00 163 GLU A O 1
ATOM 1284 N N . PHE A 1 164 ? 1.200 -41.654 -27.334 1.00 65.31 164 PHE A N 1
ATOM 1285 C CA . PHE A 1 164 ? -0.252 -41.628 -27.207 1.00 65.31 164 PHE A CA 1
ATOM 1286 C C . PHE A 1 164 ? -0.814 -43.019 -27.462 1.00 65.31 164 PHE A C 1
ATOM 1288 O O . PHE A 1 164 ? -0.341 -43.737 -28.343 1.00 65.31 164 PHE A O 1
ATOM 1295 N N . VAL A 1 165 ? -1.878 -43.366 -26.742 1.00 72.06 165 VAL A N 1
ATOM 1296 C CA . VAL A 1 165 ? -2.738 -44.491 -27.116 1.00 72.06 165 VAL A CA 1
ATOM 1297 C C . VAL A 1 165 ? -4.040 -43.941 -27.672 1.00 72.06 165 VAL A C 1
ATOM 1299 O O . VAL A 1 165 ? -4.669 -43.053 -27.090 1.00 72.06 165 VAL A O 1
ATOM 1302 N N . GLU A 1 166 ? -4.444 -44.481 -28.815 1.00 69.31 166 GLU A N 1
ATOM 1303 C CA . GLU A 1 166 ? -5.757 -44.240 -29.394 1.00 69.31 166 GLU A CA 1
ATOM 1304 C C . GLU A 1 166 ? -6.756 -45.176 -28.714 1.00 69.31 166 GLU A C 1
ATOM 1306 O O . GLU A 1 166 ? -6.767 -46.386 -28.950 1.00 69.31 166 GLU A O 1
ATOM 1311 N N . VAL A 1 167 ? -7.578 -44.619 -27.822 1.00 71.44 167 VAL A N 1
ATOM 1312 C CA . VAL A 1 167 ? -8.618 -45.382 -27.125 1.00 71.44 167 VAL A CA 1
ATOM 1313 C C . VAL A 1 167 ? -9.958 -45.119 -27.811 1.00 71.44 167 VAL A C 1
ATOM 1315 O O . VAL A 1 167 ? -10.339 -43.951 -27.961 1.00 71.44 167 VAL A O 1
ATOM 1318 N N . PRO A 1 168 ? -10.698 -46.171 -28.215 1.00 75.06 168 PRO A N 1
ATOM 1319 C CA . PRO A 1 168 ? -12.055 -46.010 -28.712 1.00 75.06 168 PRO A CA 1
ATOM 1320 C C . PRO A 1 168 ? -12.931 -45.309 -27.671 1.00 75.06 168 PRO A C 1
ATOM 1322 O O . PRO A 1 168 ? -12.979 -45.746 -26.520 1.00 75.06 168 PRO A O 1
ATOM 1325 N N . ILE A 1 169 ? -13.655 -44.255 -28.058 1.00 70.38 169 ILE A N 1
ATOM 1326 C CA . ILE A 1 169 ? -14.466 -43.454 -27.116 1.00 70.38 169 ILE A CA 1
ATOM 1327 C C . ILE A 1 169 ? -15.470 -44.325 -26.349 1.00 70.38 169 ILE A C 1
ATOM 1329 O O . ILE A 1 169 ? -15.704 -44.099 -25.163 1.00 70.38 169 ILE A O 1
ATOM 1333 N N . MET A 1 170 ? -16.003 -45.374 -26.983 1.00 67.62 170 MET A N 1
ATOM 1334 C CA . MET A 1 170 ? -16.914 -46.326 -26.337 1.00 67.62 170 MET A CA 1
ATOM 1335 C C . MET A 1 170 ? -16.323 -46.977 -25.079 1.00 67.62 170 MET A C 1
ATOM 1337 O O . MET A 1 170 ? -17.055 -47.220 -24.125 1.00 67.62 170 MET A O 1
ATOM 1341 N N . HIS A 1 171 ? -15.007 -47.207 -25.030 1.00 72.75 171 HIS A N 1
ATOM 1342 C CA . HIS A 1 171 ? -14.345 -47.797 -23.859 1.00 72.75 171 HIS A CA 1
ATOM 1343 C C . HIS A 1 171 ? -14.227 -46.821 -22.679 1.00 72.75 171 HIS A C 1
ATOM 1345 O O . HIS A 1 171 ? -13.979 -47.249 -21.555 1.00 72.75 171 HIS A O 1
ATOM 1351 N N . LEU A 1 172 ? -14.407 -45.519 -22.917 1.00 75.06 172 LEU A N 1
ATOM 1352 C CA . LEU A 1 172 ? -14.389 -44.478 -21.885 1.00 75.06 172 LEU A CA 1
ATOM 1353 C C . LEU A 1 172 ? -15.793 -44.159 -21.350 1.00 75.06 172 LEU A C 1
ATOM 1355 O O . LEU A 1 172 ? -15.934 -43.480 -20.332 1.00 75.06 172 LEU A O 1
ATOM 1359 N N . LEU A 1 173 ? -16.839 -44.630 -22.031 1.00 74.62 173 LEU A N 1
ATOM 1360 C CA . LEU A 1 173 ? -18.227 -44.384 -21.662 1.00 74.62 173 LEU A CA 1
ATOM 1361 C C . LEU A 1 173 ? -18.766 -45.515 -20.771 1.00 74.62 173 LEU A C 1
ATOM 1363 O O . LEU A 1 173 ? -18.484 -46.686 -21.030 1.00 74.62 173 LEU A O 1
ATOM 1367 N N . PRO A 1 174 ? -19.602 -45.216 -19.759 1.00 80.62 174 PRO A N 1
ATOM 1368 C CA . PRO A 1 174 ? -20.320 -46.257 -19.027 1.00 80.62 174 PRO A CA 1
ATOM 1369 C C . PRO A 1 174 ? -21.279 -47.022 -19.955 1.00 80.62 174 PRO A C 1
ATOM 1371 O O . PRO A 1 174 ? -21.958 -46.393 -20.765 1.00 80.62 174 PRO A O 1
ATOM 1374 N N . GLU A 1 175 ? -21.412 -48.344 -19.778 1.00 80.81 175 GLU A N 1
ATOM 1375 C CA . GLU A 1 175 ? -22.168 -49.247 -20.678 1.00 80.81 175 GLU A CA 1
ATOM 1376 C C . GLU A 1 175 ? -23.577 -48.755 -21.039 1.00 80.81 175 GLU A C 1
ATOM 1378 O O . GLU A 1 175 ? -24.007 -48.835 -22.188 1.00 80.81 175 GLU A O 1
ATOM 1383 N N . LYS A 1 176 ? -24.292 -48.160 -20.076 1.00 83.06 176 LYS A N 1
ATOM 1384 C CA . LYS A 1 176 ? -25.647 -47.625 -20.293 1.00 83.06 176 LYS A CA 1
ATOM 1385 C C . LYS A 1 176 ? -25.729 -46.526 -21.368 1.00 83.06 176 LYS A C 1
ATOM 1387 O O . LYS A 1 176 ? -26.814 -46.282 -21.877 1.00 83.06 176 LYS A O 1
ATOM 1392 N N . TRP A 1 177 ? -24.612 -45.880 -21.709 1.00 79.25 177 TRP A N 1
ATOM 1393 C CA . TRP A 1 177 ? -24.529 -44.815 -22.718 1.00 79.25 177 TRP A CA 1
ATOM 1394 C C . TRP A 1 177 ? -24.040 -45.309 -24.083 1.00 79.25 177 TRP A C 1
ATOM 1396 O O . TRP A 1 177 ? -24.015 -44.530 -25.033 1.00 79.25 177 TRP A O 1
ATOM 1406 N N . HIS A 1 178 ? -23.654 -46.583 -24.208 1.00 80.00 178 HIS A N 1
ATOM 1407 C CA . HIS A 1 178 ? -23.091 -47.119 -25.453 1.00 80.00 178 HIS A CA 1
ATOM 1408 C C . HIS A 1 178 ? -24.102 -47.055 -26.598 1.00 80.00 178 HIS A C 1
ATOM 1410 O O . HIS A 1 178 ? -23.782 -46.562 -27.675 1.00 80.00 178 HIS A O 1
ATOM 1416 N N . SER A 1 179 ? -25.352 -47.451 -26.340 1.00 77.69 179 SER A N 1
ATOM 1417 C CA . SER A 1 179 ? -26.410 -47.436 -27.361 1.00 77.69 179 SER A CA 1
ATOM 1418 C C . SER A 1 179 ? -26.781 -46.025 -27.845 1.00 77.69 179 SER A C 1
ATOM 1420 O O . SER A 1 179 ? -27.049 -45.830 -29.033 1.00 77.69 179 SER A O 1
ATOM 1422 N N . ASP A 1 180 ? -26.747 -45.031 -26.951 1.00 79.56 180 ASP A N 1
ATOM 1423 C CA . ASP A 1 180 ? -27.012 -43.629 -27.290 1.00 79.56 180 ASP A CA 1
ATOM 1424 C C . ASP A 1 180 ? -25.856 -43.024 -28.093 1.00 79.56 180 ASP A C 1
ATOM 1426 O O . ASP A 1 180 ? -26.084 -42.276 -29.049 1.00 79.56 180 ASP A O 1
ATOM 1430 N N . TYR A 1 181 ? -24.619 -43.388 -27.748 1.00 72.88 181 TYR A N 1
ATOM 1431 C CA . TYR A 1 181 ? -23.426 -42.988 -28.485 1.00 72.88 181 TYR A CA 1
ATOM 1432 C C . TYR A 1 181 ? -23.401 -43.596 -29.896 1.00 72.88 181 TYR A C 1
ATOM 1434 O O . TYR A 1 181 ? -23.270 -42.859 -30.872 1.00 72.88 181 TYR A O 1
ATOM 1442 N N . GLU A 1 182 ? -23.640 -44.904 -30.039 1.00 75.00 182 GLU A N 1
ATOM 1443 C CA . GLU A 1 182 ? -23.715 -45.572 -31.349 1.00 75.00 182 GLU A CA 1
ATOM 1444 C C . GLU A 1 182 ? -24.799 -44.973 -32.254 1.00 75.00 182 GLU A C 1
ATOM 1446 O O . GLU A 1 182 ? -24.585 -44.791 -33.457 1.00 75.00 182 GLU A O 1
ATOM 1451 N N . ARG A 1 183 ? -25.963 -44.642 -31.677 1.00 73.81 183 ARG A N 1
ATOM 1452 C CA . ARG A 1 183 ? -27.072 -44.008 -32.400 1.00 73.81 183 ARG A CA 1
ATOM 1453 C C . ARG A 1 183 ? -26.722 -42.593 -32.859 1.00 73.81 183 ARG A C 1
ATOM 1455 O O . ARG A 1 183 ? -27.113 -42.209 -33.958 1.00 73.81 183 ARG A O 1
ATOM 1462 N N . SER A 1 184 ? -26.017 -41.826 -32.030 1.00 72.88 184 SER A N 1
ATOM 1463 C CA . SER A 1 184 ? -25.713 -40.413 -32.293 1.00 72.88 184 SER A CA 1
ATOM 1464 C C . SER A 1 184 ? -24.511 -40.225 -33.221 1.00 72.88 184 SER A C 1
ATOM 1466 O O . SER A 1 184 ? -24.494 -39.291 -34.018 1.00 72.88 184 SER A O 1
ATOM 1468 N N . CYS A 1 185 ? -23.521 -41.116 -33.140 1.00 68.50 185 CYS A N 1
ATOM 1469 C CA . CYS A 1 185 ? -22.253 -41.010 -33.866 1.00 68.50 185 CYS A CA 1
ATOM 1470 C C . CYS A 1 185 ? -22.165 -41.930 -35.099 1.00 68.50 185 CYS A C 1
ATOM 1472 O O . CYS A 1 185 ? -21.149 -41.939 -35.788 1.00 68.50 185 CYS A O 1
ATOM 1474 N N . GLY A 1 186 ? -23.236 -42.660 -35.432 1.00 60.06 186 GLY A N 1
ATOM 1475 C CA . GLY A 1 186 ? -23.424 -43.231 -36.769 1.00 60.06 186 GLY A CA 1
ATOM 1476 C C . GLY A 1 186 ? -22.523 -44.416 -37.126 1.00 60.06 186 GLY A C 1
ATOM 1477 O O . GLY A 1 186 ? -22.160 -44.549 -38.290 1.00 60.06 186 GLY A O 1
ATOM 1478 N N . ARG A 1 187 ? -22.190 -45.290 -36.162 1.00 57.22 187 ARG A N 1
ATOM 1479 C CA . ARG A 1 187 ? -21.374 -46.508 -36.382 1.00 57.22 187 ARG A CA 1
ATOM 1480 C C . ARG A 1 187 ? -20.044 -46.270 -37.126 1.00 57.22 187 ARG A C 1
ATOM 1482 O O . ARG A 1 187 ? -19.665 -47.063 -37.981 1.00 57.22 187 ARG A O 1
ATOM 1489 N N . GLY A 1 188 ? -19.316 -45.226 -36.745 1.00 55.12 188 GLY A N 1
ATOM 1490 C CA . GLY A 1 188 ? -17.856 -45.303 -36.747 1.00 55.12 188 GLY A CA 1
ATOM 1491 C C . GLY A 1 188 ? -17.092 -44.992 -38.032 1.00 55.12 188 GLY A C 1
ATOM 1492 O O . GLY A 1 188 ? -16.134 -45.681 -38.364 1.00 55.12 188 GLY A O 1
ATOM 1493 N N . GLU A 1 189 ? -17.452 -43.923 -38.749 1.00 54.75 189 GLU A N 1
ATOM 1494 C CA . GLU A 1 189 ? -16.580 -43.410 -39.826 1.00 54.75 189 GLU A CA 1
ATOM 1495 C C . GLU A 1 189 ? -15.962 -42.031 -39.536 1.00 54.75 189 GLU A C 1
ATOM 1497 O O . GLU A 1 189 ? -15.016 -41.629 -40.214 1.00 54.75 189 GLU A O 1
ATOM 1502 N N . LYS A 1 190 ? -16.418 -41.302 -38.506 1.00 46.94 190 LYS A N 1
ATOM 1503 C CA . LYS A 1 190 ? -15.834 -40.008 -38.101 1.00 46.94 190 LYS A CA 1
ATOM 1504 C C . LYS A 1 190 ? -15.962 -39.774 -36.592 1.00 46.94 190 LYS A C 1
ATOM 1506 O O . LYS A 1 190 ? -17.019 -39.361 -36.127 1.00 46.94 190 LYS A O 1
ATOM 1511 N N . GLY A 1 191 ? -14.857 -39.945 -35.858 1.00 53.25 191 GLY A N 1
ATOM 1512 C CA . GLY A 1 191 ? -14.725 -39.492 -34.462 1.00 53.25 191 GLY A CA 1
ATOM 1513 C C . GLY A 1 191 ? -14.452 -40.569 -33.407 1.00 53.25 191 GLY A C 1
ATOM 1514 O O . GLY A 1 191 ? -14.593 -40.278 -32.226 1.00 53.25 191 GLY A O 1
ATOM 1515 N N . ASP A 1 192 ? -14.055 -41.780 -33.799 1.00 58.31 192 ASP A N 1
ATOM 1516 C CA . ASP A 1 192 ? -14.065 -42.953 -32.908 1.00 58.31 192 ASP A CA 1
ATOM 1517 C C . ASP A 1 192 ? -12.956 -43.024 -31.857 1.00 58.31 192 ASP A C 1
ATOM 1519 O O . ASP A 1 192 ? -13.017 -43.880 -30.974 1.00 58.31 192 ASP A O 1
ATOM 1523 N N . GLN A 1 193 ? -11.946 -42.158 -31.917 1.00 58.38 193 GLN A N 1
ATOM 1524 C CA . GLN A 1 193 ? -10.753 -42.280 -31.083 1.00 58.38 193 GLN A CA 1
ATOM 1525 C C . GLN A 1 193 ? -10.409 -40.959 -30.403 1.00 58.38 193 GLN A C 1
ATOM 1527 O O . GLN A 1 193 ? -10.370 -39.902 -31.033 1.00 58.38 193 GLN A O 1
ATOM 1532 N N . VAL A 1 194 ? -10.113 -41.038 -29.106 1.00 55.31 194 VAL A N 1
ATOM 1533 C CA . VAL A 1 194 ? -9.492 -39.945 -28.353 1.00 55.31 194 VAL A CA 1
ATOM 1534 C C . VAL A 1 194 ? -8.035 -40.312 -28.119 1.00 55.31 194 VAL A C 1
ATOM 1536 O O . VAL A 1 194 ? -7.724 -41.420 -27.680 1.00 55.31 194 VAL A O 1
ATOM 1539 N N . ARG A 1 195 ? -7.139 -39.366 -28.415 1.00 58.31 195 ARG A N 1
ATOM 1540 C CA . ARG A 1 195 ? -5.726 -39.471 -28.054 1.00 58.31 195 ARG A CA 1
ATOM 1541 C C . ARG A 1 195 ? -5.589 -39.217 -26.560 1.00 58.31 195 ARG A C 1
ATOM 1543 O O . ARG A 1 195 ? -5.932 -38.136 -26.085 1.00 58.31 195 ARG A O 1
ATOM 1550 N N . MET A 1 196 ? -5.099 -40.209 -25.829 1.00 60.72 196 MET A N 1
ATOM 1551 C CA . MET A 1 196 ? -4.761 -40.070 -24.414 1.00 60.72 196 MET A CA 1
ATOM 1552 C C . MET A 1 196 ? -3.261 -40.282 -24.235 1.00 60.72 196 MET A C 1
ATOM 1554 O O . MET A 1 196 ? -2.688 -41.182 -24.851 1.00 60.72 196 MET A O 1
ATOM 1558 N N . ASN A 1 197 ? -2.631 -39.452 -23.400 1.00 62.62 197 ASN A N 1
ATOM 1559 C CA . ASN A 1 197 ? -1.220 -39.607 -23.050 1.00 62.62 197 ASN A CA 1
ATOM 1560 C C . ASN A 1 197 ? -1.003 -40.994 -22.436 1.00 62.62 197 ASN A C 1
ATOM 1562 O O . ASN A 1 197 ? -1.663 -41.348 -21.454 1.00 62.62 197 ASN A O 1
ATOM 1566 N N . TRP A 1 198 ? -0.069 -41.763 -22.986 1.00 56.31 198 TRP A N 1
ATOM 1567 C CA . TRP A 1 198 ? 0.370 -43.014 -22.392 1.00 56.31 198 TRP A CA 1
ATOM 1568 C C . TRP A 1 198 ? 1.286 -42.706 -21.209 1.00 56.31 198 TRP A C 1
ATOM 1570 O O . TRP A 1 198 ? 2.426 -42.282 -21.370 1.00 56.31 198 TRP A O 1
ATOM 1580 N N . SER A 1 199 ? 0.788 -42.907 -19.994 1.00 58.09 199 SER A N 1
ATOM 1581 C CA . SER A 1 199 ? 1.557 -42.720 -18.756 1.00 58.09 199 SER A CA 1
ATOM 1582 C C . SER A 1 199 ? 2.322 -43.979 -18.319 1.00 58.09 199 SER A C 1
ATOM 1584 O O . SER A 1 199 ? 2.859 -44.019 -17.213 1.00 58.09 199 SER A O 1
ATOM 1586 N N . GLY A 1 200 ? 2.404 -45.003 -19.179 1.00 58.94 200 GLY A N 1
ATOM 1587 C CA . GLY A 1 200 ? 2.965 -46.312 -18.843 1.00 58.94 200 GLY A CA 1
ATOM 1588 C C . GLY A 1 200 ? 2.060 -47.139 -17.920 1.00 58.94 200 GLY A C 1
ATOM 1589 O O . GLY A 1 200 ? 0.969 -46.722 -17.529 1.00 58.94 200 GLY A O 1
ATOM 1590 N N . ALA A 1 201 ? 2.503 -48.349 -17.563 1.00 50.22 201 ALA A N 1
ATOM 1591 C CA . ALA A 1 201 ? 1.820 -49.152 -16.555 1.00 50.22 201 ALA A CA 1
ATOM 1592 C C . ALA A 1 201 ? 1.965 -48.458 -15.193 1.00 50.22 201 ALA A C 1
ATOM 1594 O O . ALA A 1 201 ? 3.031 -48.508 -14.582 1.00 50.22 201 ALA A O 1
ATOM 1595 N N . TYR A 1 202 ? 0.900 -47.811 -14.718 1.00 47.28 202 TYR A N 1
ATOM 1596 C CA . TYR A 1 202 ? 0.804 -47.369 -13.331 1.00 47.28 202 TYR A CA 1
ATOM 1597 C C . TYR A 1 202 ? 1.034 -48.586 -12.422 1.00 47.28 202 TYR A C 1
ATOM 1599 O O . TYR A 1 202 ? 0.141 -49.412 -12.229 1.00 47.28 202 TYR A O 1
ATOM 1607 N N . ALA A 1 203 ? 2.236 -48.705 -11.856 1.00 41.06 203 ALA A N 1
ATOM 1608 C CA . ALA A 1 203 ? 2.456 -49.502 -10.664 1.00 41.06 203 ALA A CA 1
ATOM 1609 C C . ALA A 1 203 ? 1.713 -48.781 -9.538 1.00 41.06 203 ALA A C 1
ATOM 1611 O O . ALA A 1 203 ? 2.247 -47.890 -8.881 1.00 41.06 203 ALA A O 1
ATOM 1612 N N . VAL A 1 204 ? 0.426 -49.091 -9.387 1.00 43.59 204 VAL A N 1
ATOM 1613 C CA . VAL A 1 204 ? -0.330 -48.666 -8.217 1.00 43.59 204 VAL A CA 1
ATOM 1614 C C . VAL A 1 204 ? 0.226 -49.484 -7.061 1.00 43.59 204 VAL A C 1
ATOM 1616 O O . VAL A 1 204 ? -0.187 -50.619 -6.831 1.00 43.59 204 VAL A O 1
ATOM 1619 N N . ASP A 1 205 ? 1.216 -48.927 -6.374 1.00 42.47 205 ASP A N 1
ATOM 1620 C CA . ASP A 1 205 ? 1.690 -49.447 -5.100 1.00 42.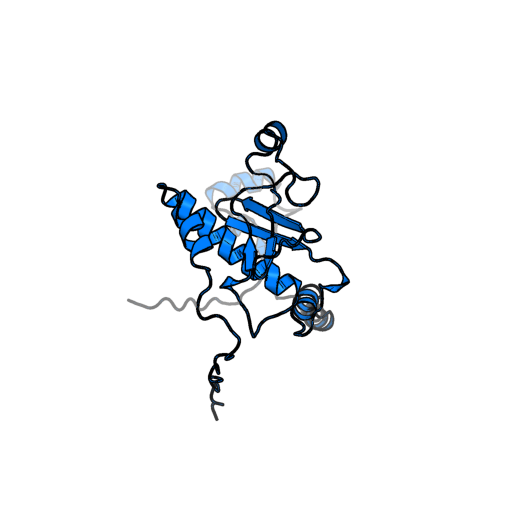47 205 ASP A CA 1
ATOM 1621 C C . ASP A 1 205 ? 0.579 -49.168 -4.077 1.00 42.47 205 ASP A C 1
ATOM 1623 O O . ASP A 1 205 ? 0.559 -48.146 -3.394 1.00 42.47 205 ASP A O 1
ATOM 1627 N N . ILE A 1 206 ? -0.449 -50.022 -4.071 1.00 42.31 206 ILE A N 1
ATOM 1628 C CA . ILE A 1 206 ? -1.492 -50.005 -3.048 1.00 42.31 206 ILE A CA 1
ATOM 1629 C C . ILE A 1 206 ? -0.837 -50.601 -1.800 1.00 42.31 206 ILE A C 1
ATOM 1631 O O . ILE A 1 206 ? -0.538 -51.802 -1.806 1.00 42.31 206 ILE A O 1
ATOM 1635 N N . PRO A 1 207 ? -0.613 -49.823 -0.726 1.00 39.81 207 PRO A N 1
ATOM 1636 C CA . PRO A 1 207 ? -0.116 -50.393 0.512 1.00 39.81 207 PRO A CA 1
ATOM 1637 C C . PRO A 1 207 ? -1.152 -51.405 1.002 1.00 39.81 207 PRO A C 1
ATOM 1639 O O . PRO A 1 207 ? -2.315 -51.060 1.229 1.00 39.81 207 PRO A O 1
ATOM 1642 N N . LYS A 1 208 ? -0.745 -52.670 1.129 1.00 43.62 208 LYS A N 1
ATOM 1643 C CA . LYS A 1 208 ? -1.568 -53.689 1.778 1.00 43.62 208 LYS A CA 1
ATOM 1644 C C . LYS A 1 208 ? -1.652 -53.333 3.262 1.00 43.62 208 LYS A C 1
ATOM 1646 O O . LYS A 1 208 ? -0.617 -53.272 3.923 1.00 43.62 208 LYS A O 1
ATOM 1651 N N . VAL A 1 209 ? -2.867 -53.064 3.736 1.00 51.09 209 VAL A N 1
ATOM 1652 C CA . VAL A 1 209 ? -3.200 -53.030 5.168 1.00 51.09 209 VAL A CA 1
ATOM 1653 C C . VAL A 1 209 ? -3.189 -54.452 5.710 1.00 51.09 209 VAL A C 1
ATOM 1655 O O . VAL A 1 209 ? -3.713 -55.341 4.998 1.00 51.09 209 VAL A O 1
#

Foldseek 3Di:
DPPDPPPPPPPADPLADPDLADPVLLCVLVVDPDPLSSVVSVLCLNQQLVQVCLQLQHDHSDPNHQKGWDSDFAPPPWANHHHDVVNCVVCVQDWTWTWIGGNNHTDGQKTWTWGDDPNDIHIHIHDDPVSRHNPVCSVVVVVCVVDPPVVVVVVVVPDDDADWDWDFVLVVDDPVCNVVCCVVVPNDDPDGTDTDGPPDPPPPPPPDD

pLDDT: mean 76.9, std 16.87, range [39.81, 97.44]

Organism: Alexandrium catenella (NCBI:txid2925)

Radius of gyration: 28.68 Å; chains: 1; bounding box: 56×70×58 Å